Protein AF-0000000072903608 (afdb_homodimer)

pLDDT: mean 95.49, std 6.94, range [65.81, 98.94]

Sequence (290 aa):
MKKILMLHGINHDMFGKRDPVQYGTITLDQINEQLNELANELDVEIECFQTNHEGEMCERIHQAFLENKDAIIINAGAWTHYSYGLRDALAILTAPIIEIHMSNIHAREEFRHHSVFAEIAKGQICGFGVESYLLGLRAAVAAIKMKKILMLHGINHDMFGKRDPVQYGTITLDQINEQLNELANELDVEIECFQTNHEGEMCERIHQAFLENKDAIIINAGAWTHYSYGLRDALAILTAPIIEIHMSNIHAREEFRHHSVFAEIAKGQICGFGVESYLLGLRAAVAAIK

Structure (mmCIF, N/CA/C/O backbone):
data_AF-0000000072903608-model_v1
#
loop_
_entity.id
_entity.type
_entity.pdbx_desc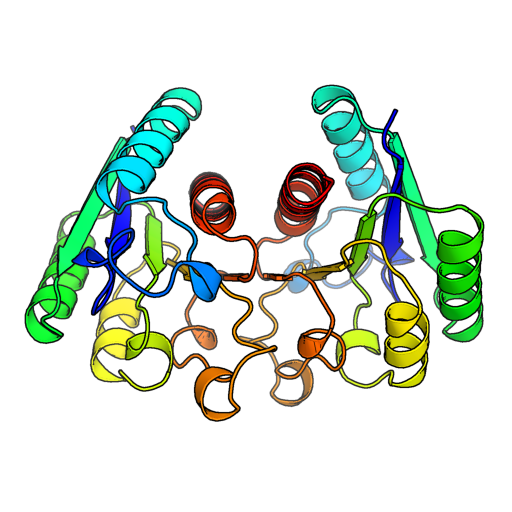ription
1 polymer '3-dehydroquinate dehydratase'
#
loop_
_atom_site.group_PDB
_atom_site.id
_atom_site.type_symbol
_atom_site.label_atom_id
_atom_site.label_alt_id
_atom_site.label_comp_id
_atom_site.label_asym_id
_atom_site.label_entity_id
_atom_site.label_seq_id
_atom_site.pdbx_PDB_ins_code
_atom_site.Cartn_x
_atom_site.Cartn_y
_atom_site.Cartn_z
_atom_site.occupancy
_atom_site.B_iso_or_equiv
_atom_site.auth_seq_id
_atom_site.auth_comp_id
_atom_site.auth_asym_id
_atom_site.auth_atom_id
_atom_site.pdbx_PDB_model_num
ATOM 1 N N . MET A 1 1 ? 15.258 10.359 18.375 1 92.56 1 MET A N 1
ATOM 2 C CA . MET A 1 1 ? 14.203 9.469 17.906 1 92.56 1 MET A CA 1
ATOM 3 C C . MET A 1 1 ? 13.523 10.039 16.672 1 92.56 1 MET A C 1
ATOM 5 O O . MET A 1 1 ? 13.266 11.242 16.594 1 92.56 1 MET A O 1
ATOM 9 N N . LYS A 1 2 ? 13.258 9.258 15.633 1 97.38 2 LYS A N 1
ATOM 10 C CA . LYS A 1 2 ? 12.648 9.742 14.398 1 97.38 2 LYS A CA 1
ATOM 11 C C . LYS A 1 2 ? 11.211 10.203 14.641 1 97.38 2 LYS A C 1
ATOM 13 O O . LYS A 1 2 ? 10.492 9.602 15.438 1 97.38 2 LYS A O 1
ATOM 18 N N . LYS A 1 3 ? 10.891 11.266 14.008 1 98.62 3 LYS A N 1
ATOM 19 C CA . LYS A 1 3 ? 9.586 11.891 14.203 1 98.62 3 LYS A CA 1
ATOM 20 C C . LYS A 1 3 ? 8.734 11.789 12.938 1 98.62 3 LYS A C 1
ATOM 22 O O . LYS A 1 3 ? 9.117 12.305 11.883 1 98.62 3 LYS A O 1
ATOM 27 N N . ILE A 1 4 ? 7.582 11.219 13.078 1 98.81 4 ILE A N 1
ATOM 28 C CA . ILE A 1 4 ? 6.664 11 11.969 1 98.81 4 ILE A CA 1
ATOM 29 C C . ILE A 1 4 ? 5.371 11.773 12.203 1 98.81 4 ILE A C 1
ATOM 31 O O . ILE A 1 4 ? 4.891 11.867 13.336 1 98.81 4 ILE A O 1
ATOM 35 N N . LEU A 1 5 ? 4.836 12.375 11.172 1 98.88 5 LEU A N 1
ATOM 36 C CA . LEU A 1 5 ? 3.576 13.109 11.234 1 98.88 5 LEU A CA 1
ATOM 37 C C . LEU A 1 5 ? 2.482 12.383 10.461 1 98.88 5 LEU A C 1
ATOM 39 O O . LEU A 1 5 ? 2.658 12.062 9.281 1 98.88 5 LEU A O 1
ATOM 43 N N . MET A 1 6 ? 1.461 12.062 11.164 1 98.94 6 MET A N 1
ATOM 44 C CA . MET A 1 6 ? 0.257 11.5 10.562 1 98.94 6 MET A CA 1
ATOM 45 C C . MET A 1 6 ? -0.787 12.586 10.312 1 98.94 6 MET A C 1
ATOM 47 O O . MET A 1 6 ? -1.244 13.242 11.258 1 98.94 6 MET A O 1
ATOM 51 N N . LEU A 1 7 ? -1.181 12.758 9.055 1 98.88 7 LEU A N 1
ATOM 52 C CA . LEU A 1 7 ? -2.166 13.766 8.664 1 98.88 7 LEU A CA 1
ATOM 53 C C . LEU A 1 7 ? -3.482 13.102 8.266 1 98.88 7 LEU A C 1
ATOM 55 O O . LEU A 1 7 ? -3.518 12.281 7.348 1 98.88 7 LEU A O 1
ATOM 59 N N . HIS A 1 8 ? -4.512 13.469 8.984 1 98.62 8 HIS A N 1
ATOM 60 C CA . HIS A 1 8 ? -5.871 13.039 8.688 1 98.62 8 HIS A CA 1
ATOM 61 C C . HIS A 1 8 ? -6.656 14.141 7.98 1 98.62 8 HIS A C 1
ATOM 63 O O . HIS A 1 8 ? -6.738 15.266 8.477 1 98.62 8 HIS A O 1
ATOM 69 N N . GLY A 1 9 ? -7.246 13.758 6.934 1 98 9 GLY A N 1
ATOM 70 C CA . GLY A 1 9 ? -7.891 14.742 6.086 1 98 9 GLY A CA 1
ATOM 71 C C . GLY A 1 9 ? -9.344 14.984 6.445 1 98 9 GLY A C 1
ATOM 72 O O . GLY A 1 9 ? -9.773 14.68 7.562 1 98 9 GLY A O 1
ATOM 73 N N . ILE A 1 10 ? -10.023 15.609 5.461 1 97.19 10 ILE A N 1
ATOM 74 C CA . ILE A 1 10 ? -11.383 16.125 5.605 1 97.19 10 ILE A CA 1
ATOM 75 C C . ILE A 1 10 ? -12.328 14.984 5.945 1 97.19 10 ILE A C 1
ATOM 77 O O . ILE A 1 10 ? -12.203 13.875 5.41 1 97.19 10 ILE A O 1
ATOM 81 N N . ASN A 1 11 ? -13.219 15.211 6.93 1 95 11 ASN A N 1
ATOM 82 C CA . ASN A 1 11 ? -14.312 14.344 7.352 1 95 11 ASN A CA 1
ATOM 83 C C . ASN A 1 11 ? -13.812 13.195 8.227 1 95 11 ASN A C 1
ATOM 85 O O . ASN A 1 11 ? -14.609 12.398 8.719 1 95 11 ASN A O 1
ATOM 89 N N . HIS A 1 12 ? -12.516 13.102 8.531 1 95.56 12 HIS A N 1
ATOM 90 C CA . HIS A 1 12 ? -12.008 11.938 9.258 1 95.56 12 HIS A CA 1
ATOM 91 C C . HIS A 1 12 ? -12.328 12.031 10.742 1 95.56 12 HIS A C 1
ATOM 93 O O . HIS A 1 12 ? -12.273 11.023 11.453 1 95.56 12 HIS A O 1
ATOM 99 N N . ASP A 1 13 ? -12.617 13.164 11.227 1 93.94 13 ASP A N 1
ATOM 100 C CA . ASP A 1 13 ? -13.078 13.297 12.602 1 93.94 13 ASP A CA 1
ATOM 101 C C . ASP A 1 13 ? -14.414 12.586 12.805 1 93.94 13 ASP A C 1
ATOM 103 O O . ASP A 1 13 ? -14.836 12.352 13.938 1 93.94 13 ASP A O 1
ATOM 107 N N . MET A 1 14 ? -14.984 12.227 11.734 1 91.94 14 MET A N 1
ATOM 108 C CA . MET A 1 14 ? -16.312 11.617 11.82 1 91.94 14 MET A CA 1
ATOM 109 C C . MET A 1 14 ? -16.203 10.094 11.719 1 91.94 14 MET A C 1
ATOM 111 O O . MET A 1 14 ? -17.234 9.406 11.688 1 91.94 14 MET A O 1
ATOM 115 N N . PHE A 1 15 ? -15 9.562 11.648 1 90.56 15 PHE A N 1
ATOM 116 C CA . PHE A 1 15 ? -14.859 8.117 11.695 1 90.56 15 PHE A CA 1
ATOM 117 C C . PHE A 1 15 ? -15.609 7.535 12.891 1 90.56 15 PHE A C 1
ATOM 119 O O . PHE A 1 15 ? -15.555 8.086 13.992 1 90.56 15 PHE A O 1
ATOM 126 N N . GLY A 1 16 ? -16.281 6.324 12.703 1 85.56 16 GLY A N 1
ATOM 127 C CA . GLY A 1 16 ? -17.062 5.664 13.734 1 85.56 16 GLY A CA 1
ATOM 128 C C . GLY A 1 16 ? -18.484 6.195 13.852 1 85.56 16 GLY A C 1
ATOM 129 O O . GLY A 1 16 ? -19.312 5.609 14.539 1 85.56 16 GLY A O 1
ATOM 130 N N . LYS A 1 17 ? -18.719 7.262 13.289 1 79.81 17 LYS A N 1
ATOM 131 C CA . LYS A 1 17 ? -20.031 7.871 13.359 1 79.81 17 LYS A CA 1
ATOM 132 C C . LYS A 1 17 ? -20.734 7.82 12.008 1 79.81 17 LYS A C 1
ATOM 134 O O . LYS A 1 17 ? -21.953 8.047 11.922 1 79.81 17 LYS A O 1
ATOM 139 N N . ARG A 1 18 ? -19.844 7.492 11.055 1 66.56 18 ARG A N 1
ATOM 140 C CA . ARG A 1 18 ? -20.422 7.492 9.711 1 66.56 18 ARG A CA 1
ATOM 141 C C . ARG A 1 18 ? -20.344 6.102 9.086 1 66.56 18 ARG A C 1
ATOM 143 O O . ARG A 1 18 ? -19.453 5.312 9.422 1 66.56 18 ARG A O 1
ATOM 150 N N . ASP A 1 19 ? -21 5.867 7.988 1 67.12 19 ASP A N 1
ATOM 151 C CA . ASP A 1 19 ? -21.188 4.691 7.145 1 67.12 19 ASP A CA 1
ATOM 152 C C . ASP A 1 19 ? -20.281 3.547 7.582 1 67.12 19 ASP A C 1
ATOM 154 O O . ASP A 1 19 ? -19.141 3.453 7.137 1 67.12 19 ASP A O 1
ATOM 158 N N . PRO A 1 20 ? -20.688 2.738 8.414 1 68.81 20 PRO A N 1
ATOM 159 C CA . PRO A 1 20 ? -19.891 1.618 8.914 1 68.81 20 PRO A CA 1
ATOM 160 C C . PRO A 1 20 ? -19.484 0.644 7.809 1 68.81 20 PRO A C 1
ATOM 162 O O . PRO A 1 20 ? -18.5 -0.087 7.953 1 68.81 20 PRO A O 1
ATOM 165 N N . VAL A 1 21 ? -20.156 0.661 6.75 1 65.88 21 VAL A N 1
ATOM 166 C CA . VAL A 1 21 ? -19.891 -0.297 5.684 1 65.88 21 VAL A CA 1
ATOM 167 C C . VAL A 1 21 ? -18.531 0.01 5.043 1 65.88 21 VAL A C 1
ATOM 169 O O . VAL A 1 21 ? -17.75 -0.901 4.766 1 65.88 21 VAL A O 1
ATOM 172 N N . GLN A 1 22 ? -18.281 1.232 4.918 1 68.75 22 GLN A N 1
ATOM 173 C CA . GLN A 1 22 ? -17.078 1.635 4.199 1 68.75 22 GLN A CA 1
ATOM 174 C C . GLN A 1 22 ? -15.883 1.726 5.137 1 68.75 22 GLN A C 1
ATOM 176 O O . GLN A 1 22 ? -14.766 1.386 4.754 1 68.75 22 GLN A O 1
ATOM 181 N N . TYR A 1 23 ? -16.109 2.227 6.281 1 71.38 23 TYR A N 1
ATOM 182 C CA . TYR A 1 23 ? -14.984 2.588 7.125 1 71.38 23 TYR A CA 1
ATOM 183 C C . TYR A 1 23 ? -14.961 1.746 8.391 1 71.38 23 TYR A C 1
ATOM 185 O O . TYR A 1 23 ? -13.984 1.774 9.148 1 71.38 23 TYR A O 1
ATOM 193 N N . GLY A 1 24 ? -15.875 1.008 8.547 1 72.69 24 GLY A N 1
ATOM 194 C CA . GLY A 1 24 ? -15.977 0.279 9.797 1 72.69 24 GLY A CA 1
ATOM 195 C C . GLY A 1 24 ? -16.484 1.134 10.945 1 72.69 24 GLY A C 1
ATOM 196 O O . GLY A 1 24 ? -17.125 2.162 10.727 1 72.69 24 GLY A O 1
ATOM 197 N N . THR A 1 25 ? -16.25 0.646 12.188 1 84.88 25 THR A N 1
ATOM 198 C CA . THR A 1 25 ? -16.766 1.336 13.367 1 84.88 25 THR A CA 1
ATOM 199 C C . THR A 1 25 ? -15.633 1.938 14.188 1 84.88 25 THR A C 1
ATOM 201 O O . THR A 1 25 ? -15.859 2.512 15.25 1 84.88 25 THR A O 1
ATOM 204 N N . ILE A 1 26 ? -14.531 1.849 13.586 1 91.12 26 ILE A N 1
ATOM 205 C CA . ILE A 1 26 ? -13.383 2.336 14.336 1 91.12 26 ILE A CA 1
ATOM 206 C C . ILE A 1 26 ? -13.375 3.863 14.336 1 91.12 26 ILE A C 1
ATOM 208 O O . ILE A 1 26 ? -13.711 4.488 13.328 1 91.12 26 ILE A O 1
ATOM 212 N N . THR A 1 27 ? -12.961 4.465 15.477 1 94.12 27 THR A N 1
ATOM 213 C CA . THR A 1 27 ? -12.906 5.918 15.594 1 94.12 27 THR A CA 1
ATOM 214 C C . THR A 1 27 ? -11.5 6.434 15.305 1 94.12 27 THR A C 1
ATOM 216 O O . THR A 1 27 ? -10.531 5.66 15.312 1 94.12 27 THR A O 1
ATOM 219 N N . LEU A 1 28 ? -11.492 7.742 15.047 1 96 28 LEU A N 1
ATOM 220 C CA . LEU A 1 28 ? -10.195 8.367 14.812 1 96 28 LEU A CA 1
ATOM 221 C C . LEU A 1 28 ? -9.289 8.219 16.031 1 96 28 LEU A C 1
ATOM 223 O O . LEU A 1 28 ? -8.094 7.961 15.883 1 96 28 LEU A O 1
ATOM 227 N N . ASP A 1 29 ? -9.852 8.367 17.219 1 95.94 29 ASP A N 1
ATOM 228 C CA . ASP A 1 29 ? -9.086 8.211 18.438 1 95.94 29 ASP A CA 1
ATOM 229 C C . ASP A 1 29 ? -8.508 6.809 18.562 1 95.94 29 ASP A C 1
ATOM 231 O O . ASP A 1 29 ? -7.359 6.637 18.984 1 95.94 29 ASP A O 1
ATOM 235 N N . GLN A 1 30 ? -9.273 5.867 18.203 1 96.81 30 GLN A N 1
ATOM 236 C CA . GLN A 1 30 ? -8.812 4.484 18.25 1 96.81 30 GLN A CA 1
ATOM 237 C C . GLN A 1 30 ? -7.684 4.254 17.25 1 96.81 30 GLN A C 1
ATOM 239 O O . GLN A 1 30 ? -6.727 3.535 17.531 1 96.81 30 GLN A O 1
ATOM 244 N N . ILE A 1 31 ? -7.801 4.812 16.062 1 97.69 31 ILE A N 1
ATOM 245 C CA . ILE A 1 31 ? -6.75 4.727 15.055 1 97.69 31 ILE A CA 1
ATOM 246 C C . ILE A 1 31 ? -5.465 5.352 15.594 1 97.69 31 ILE A C 1
ATOM 248 O O . ILE A 1 31 ? -4.395 4.742 15.516 1 97.69 31 ILE A O 1
ATOM 252 N N . ASN A 1 32 ? -5.586 6.527 16.188 1 98.56 32 ASN A N 1
ATOM 253 C CA . ASN A 1 32 ? -4.422 7.215 16.75 1 98.56 32 ASN A CA 1
ATOM 254 C C . ASN A 1 32 ? -3.76 6.395 17.844 1 98.56 32 ASN A C 1
ATOM 256 O O . ASN A 1 32 ? -2.531 6.352 17.938 1 98.56 32 ASN A O 1
ATOM 260 N N . GLU A 1 33 ? -4.543 5.805 18.641 1 98.25 33 GLU A N 1
ATOM 261 C CA . GLU A 1 33 ? -4.012 4.965 19.703 1 98.25 33 GLU A CA 1
ATOM 262 C C . GLU A 1 33 ? -3.211 3.795 19.141 1 98.25 33 GLU A C 1
ATOM 264 O O . GLU A 1 33 ? -2.113 3.502 19.625 1 98.25 33 GLU A O 1
ATOM 269 N N . GLN A 1 34 ? -3.734 3.15 18.172 1 98.31 34 GLN A N 1
ATOM 270 C CA . GLN A 1 34 ? -3.039 2.029 17.547 1 98.31 34 GLN A CA 1
ATOM 271 C C . GLN A 1 34 ? -1.735 2.48 16.891 1 98.31 34 GLN A C 1
ATOM 273 O O . GLN A 1 34 ? -0.724 1.779 16.969 1 98.31 34 GLN A O 1
ATOM 278 N N . LEU A 1 35 ? -1.804 3.592 16.266 1 98.75 35 LEU A N 1
ATOM 279 C CA . LEU A 1 35 ? -0.601 4.152 15.664 1 98.75 35 LEU A CA 1
ATOM 280 C C . LEU A 1 35 ? 0.459 4.438 16.719 1 98.75 35 LEU A C 1
ATOM 282 O O . LEU A 1 35 ? 1.637 4.125 16.531 1 98.75 35 LEU A O 1
ATOM 286 N N . ASN A 1 36 ? 0.005 5.023 17.812 1 98.69 36 ASN A N 1
ATOM 287 C CA . ASN A 1 36 ? 0.937 5.328 18.891 1 98.69 36 ASN A CA 1
ATOM 288 C C . ASN A 1 36 ? 1.556 4.055 19.469 1 98.69 36 ASN A C 1
ATOM 290 O O . ASN A 1 36 ? 2.752 4.02 19.766 1 98.69 36 ASN A O 1
ATOM 294 N N . GLU A 1 37 ? 0.752 3.07 19.672 1 98.69 37 GLU A N 1
ATOM 295 C CA . GLU A 1 37 ? 1.247 1.794 20.172 1 98.69 37 GLU A CA 1
ATOM 296 C C . GLU A 1 37 ? 2.295 1.2 19.234 1 98.69 37 GLU A C 1
ATOM 298 O O . GLU A 1 37 ? 3.365 0.777 19.672 1 98.69 37 GLU A O 1
ATOM 303 N N . LEU A 1 38 ? 1.978 1.174 17.984 1 98.62 38 LEU A N 1
ATOM 304 C CA . LEU A 1 38 ? 2.92 0.629 17 1 98.62 38 LEU A CA 1
ATOM 305 C C . LEU A 1 38 ? 4.188 1.475 16.938 1 98.62 38 LEU A C 1
ATOM 307 O O . LEU A 1 38 ? 5.289 0.938 16.812 1 98.62 38 LEU A O 1
ATOM 311 N N . ALA A 1 39 ? 3.998 2.783 17 1 98.69 39 ALA A N 1
ATOM 312 C CA . ALA A 1 39 ? 5.152 3.676 16.984 1 98.69 39 ALA A CA 1
ATOM 313 C C . ALA A 1 39 ? 6.109 3.361 18.125 1 98.69 39 ALA A C 1
ATOM 315 O O . ALA A 1 39 ? 7.328 3.332 17.938 1 98.69 39 ALA A O 1
ATOM 316 N N . ASN A 1 40 ? 5.551 3.15 19.25 1 98.44 40 ASN A N 1
ATOM 317 C CA . ASN A 1 40 ? 6.363 2.768 20.406 1 98.44 40 ASN A CA 1
ATOM 318 C C . ASN A 1 40 ? 7.117 1.466 2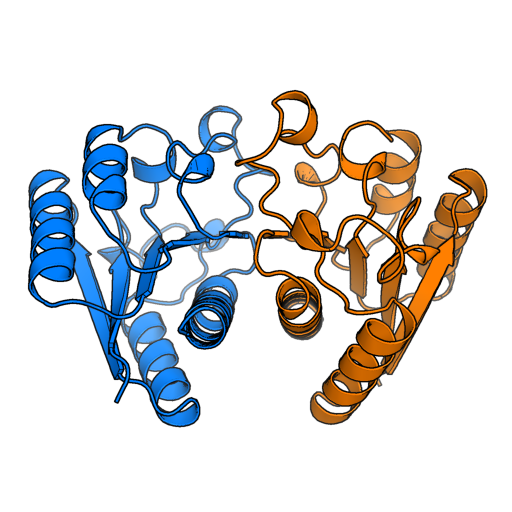0.141 1 98.44 40 ASN A C 1
ATOM 320 O O . ASN A 1 40 ? 8.305 1.358 20.469 1 98.44 40 ASN A O 1
ATOM 324 N N . GLU A 1 41 ? 6.414 0.525 19.578 1 98 41 GLU A N 1
ATOM 325 C CA . GLU A 1 41 ? 7.031 -0.756 19.25 1 98 41 GLU A CA 1
ATOM 326 C C . GLU A 1 41 ? 8.18 -0.578 18.266 1 98 41 GLU A C 1
ATOM 328 O O . GLU A 1 41 ? 9.188 -1.291 18.328 1 98 41 GLU A O 1
ATOM 333 N N . LEU A 1 42 ? 8.055 0.365 17.344 1 98.12 42 LEU A N 1
ATOM 334 C CA . LEU A 1 42 ? 9.031 0.578 16.281 1 98.12 42 LEU A CA 1
ATOM 335 C C . LEU A 1 42 ? 10.07 1.613 16.688 1 98.12 42 LEU A C 1
ATOM 337 O O . LEU A 1 42 ? 10.953 1.967 15.906 1 98.12 42 LEU A O 1
ATOM 341 N N . ASP A 1 43 ? 9.953 2.15 17.859 1 98.06 43 ASP A N 1
ATOM 342 C CA . ASP A 1 43 ? 10.883 3.102 18.453 1 98.06 43 ASP A CA 1
ATOM 343 C C . ASP A 1 43 ? 10.938 4.395 17.641 1 98.06 43 ASP A C 1
ATOM 345 O O . ASP A 1 43 ? 12.016 4.867 17.281 1 98.06 43 ASP A O 1
ATOM 349 N N . VAL A 1 44 ? 9.773 4.906 17.312 1 98.62 44 VAL A N 1
ATOM 350 C CA . VAL A 1 44 ? 9.617 6.219 16.688 1 98.62 44 VAL A CA 1
ATOM 351 C C . VAL A 1 44 ? 8.523 7.004 17.422 1 98.62 44 VAL A C 1
ATOM 353 O O . VAL A 1 44 ? 7.785 6.445 18.234 1 98.62 44 VAL A O 1
ATOM 356 N N . GLU A 1 45 ? 8.555 8.305 17.172 1 98.56 45 GLU A N 1
ATOM 357 C CA . GLU A 1 45 ? 7.473 9.164 17.641 1 98.56 45 GLU A CA 1
ATOM 358 C C . GLU A 1 45 ? 6.504 9.5 16.516 1 98.56 45 GLU A C 1
ATOM 360 O O . GLU A 1 45 ? 6.926 9.766 15.391 1 98.56 45 GLU A O 1
ATOM 365 N N . ILE A 1 46 ? 5.246 9.5 16.859 1 98.75 46 ILE A N 1
ATOM 366 C CA . ILE A 1 46 ? 4.258 9.875 15.859 1 98.75 46 ILE A CA 1
ATOM 367 C C . ILE A 1 46 ? 3.326 10.945 16.422 1 98.75 46 ILE A C 1
ATOM 369 O O . ILE A 1 46 ? 2.928 10.875 17.594 1 98.75 46 ILE A O 1
ATOM 373 N N . GLU A 1 47 ? 3.131 11.945 15.695 1 98.81 47 GLU A N 1
ATOM 374 C CA . GLU A 1 47 ? 2.148 12.984 15.969 1 98.81 47 GLU A CA 1
ATOM 375 C C . GLU A 1 47 ? 0.986 12.922 14.977 1 98.81 47 GLU A C 1
ATOM 377 O O . GLU A 1 47 ? 1.196 12.82 13.773 1 98.81 47 GLU A O 1
ATOM 382 N N . CYS A 1 48 ? -0.21 12.945 15.531 1 98.81 48 CYS A N 1
ATOM 383 C CA . CYS A 1 48 ? -1.393 12.883 14.68 1 98.81 48 CYS A CA 1
ATOM 384 C C . CYS A 1 48 ? -2.105 14.227 14.633 1 98.81 48 CYS A C 1
ATOM 386 O O . CYS A 1 48 ? -2.236 14.906 15.656 1 98.81 48 CYS A O 1
ATOM 388 N N . PHE A 1 49 ? -2.492 14.602 13.43 1 98.81 49 PHE A N 1
ATOM 389 C CA . PHE A 1 49 ? -3.18 15.875 13.219 1 98.81 49 PHE A CA 1
ATOM 390 C C . PHE A 1 49 ? -4.363 15.695 12.273 1 98.81 49 PHE A C 1
ATOM 392 O O . PHE A 1 49 ? -4.246 15.031 11.242 1 98.81 49 PHE A O 1
ATOM 399 N N .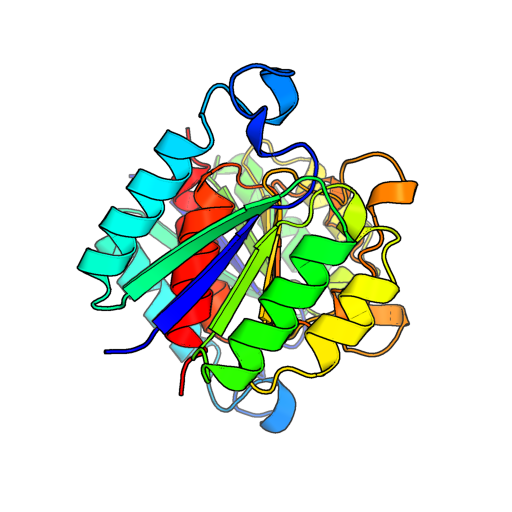 GLN A 1 50 ? -5.516 16.25 12.641 1 98.69 50 GLN A N 1
ATOM 400 C CA . GLN A 1 50 ? -6.711 16.219 11.805 1 98.69 50 GLN A CA 1
ATOM 401 C C . GLN A 1 50 ? -7.328 17.609 11.672 1 98.69 50 GLN A C 1
ATOM 403 O O . GLN A 1 50 ? -7.398 18.359 12.648 1 98.69 50 GLN A O 1
ATOM 408 N N . THR A 1 51 ? -7.777 17.953 10.523 1 98.56 51 THR A N 1
ATOM 409 C CA . THR A 1 51 ? -8.555 19.156 10.305 1 98.56 51 THR A CA 1
ATOM 410 C C . THR A 1 51 ? -9.5 19 9.117 1 98.56 51 THR A C 1
ATOM 412 O O . THR A 1 51 ? -9.25 18.172 8.227 1 98.56 51 THR A O 1
ATOM 415 N N . ASN A 1 52 ? -10.586 19.734 9.141 1 98.25 52 ASN A N 1
ATOM 416 C CA . ASN A 1 52 ? -11.508 19.766 8 1 98.25 52 ASN A CA 1
ATOM 417 C C . ASN A 1 52 ? -11.242 20.984 7.109 1 98.25 52 ASN A C 1
ATOM 419 O O . ASN A 1 52 ? -11.953 21.203 6.129 1 98.25 52 ASN A O 1
ATOM 423 N N . HIS A 1 53 ? -10.266 21.75 7.426 1 98.44 53 HIS A N 1
ATOM 424 C CA . HIS A 1 53 ? -9.945 22.984 6.711 1 98.44 53 HIS A CA 1
ATOM 425 C C . HIS A 1 53 ? -8.672 22.828 5.887 1 98.44 53 HIS A C 1
ATOM 427 O O . HIS A 1 53 ? -7.59 22.625 6.441 1 98.44 53 HIS A O 1
ATOM 433 N N . GLU A 1 54 ? -8.844 22.984 4.617 1 98.5 54 GLU A N 1
ATOM 434 C CA . GLU A 1 54 ? -7.727 22.812 3.695 1 98.5 54 GLU A CA 1
ATOM 435 C C . GLU A 1 54 ? -6.566 23.734 4.043 1 98.5 54 GLU A C 1
ATOM 437 O O . GLU A 1 54 ? -5.402 23.328 4 1 98.5 54 GLU A O 1
ATOM 442 N N . GLY A 1 55 ? -6.906 25.016 4.383 1 98.38 55 GLY A N 1
ATOM 443 C CA . GLY A 1 55 ? -5.883 25.984 4.762 1 98.38 55 GLY A CA 1
ATOM 444 C C . GLY A 1 55 ? -5.082 25.547 5.977 1 98.38 55 GLY A C 1
ATOM 445 O O . GLY A 1 55 ? -3.854 25.672 5.992 1 98.38 55 GLY A O 1
ATOM 446 N N . GLU A 1 56 ? -5.738 25.031 6.961 1 98.69 56 GLU A N 1
ATOM 447 C CA . GLU A 1 56 ? -5.07 24.547 8.164 1 98.69 56 GLU A CA 1
ATOM 448 C C . GLU A 1 56 ? -4.168 23.359 7.852 1 98.69 56 GLU A C 1
ATOM 450 O O . GLU A 1 56 ? -3.07 23.234 8.406 1 98.69 56 GLU A O 1
ATOM 455 N N . MET A 1 57 ? -4.641 22.469 7.039 1 98.75 57 MET A N 1
ATOM 456 C CA . MET A 1 57 ? -3.822 21.328 6.609 1 98.75 57 MET A CA 1
ATOM 457 C C . MET A 1 57 ? -2.559 21.812 5.902 1 98.75 57 MET A C 1
ATOM 459 O O . MET A 1 57 ? -1.462 21.328 6.188 1 98.75 57 MET A O 1
ATOM 463 N N . CYS A 1 58 ? -2.764 22.781 5.027 1 98.69 58 CYS A N 1
ATOM 464 C CA . CYS A 1 58 ? -1.635 23.359 4.32 1 98.69 58 CYS A CA 1
ATOM 465 C C . CYS A 1 58 ? -0.615 23.938 5.297 1 98.69 58 CYS A C 1
ATOM 467 O O . CYS A 1 58 ? 0.579 23.656 5.195 1 98.69 58 CYS A O 1
ATOM 469 N N . GLU A 1 59 ? -1.089 24.688 6.18 1 98.69 59 GLU A N 1
ATOM 470 C CA . GLU A 1 59 ? -0.212 25.297 7.168 1 98.69 59 GLU A CA 1
ATOM 471 C C . GLU A 1 59 ? 0.51 24.25 8 1 98.69 59 GLU A C 1
ATOM 473 O O . GLU A 1 59 ? 1.681 24.422 8.352 1 98.69 59 GLU A O 1
ATOM 478 N N . ARG A 1 60 ? -0.133 23.141 8.352 1 98.81 60 ARG A N 1
ATOM 479 C CA . ARG A 1 60 ? 0.491 22.062 9.125 1 98.81 60 ARG A CA 1
ATOM 480 C C . ARG A 1 60 ? 1.598 21.391 8.328 1 98.81 60 ARG A C 1
ATOM 482 O O . ARG A 1 60 ? 2.627 21 8.891 1 98.81 60 ARG A O 1
ATOM 489 N N . ILE A 1 61 ? 1.363 21.234 7.074 1 98.75 61 ILE A N 1
ATOM 490 C CA . ILE A 1 61 ? 2.377 20.656 6.199 1 98.75 61 ILE A CA 1
ATOM 491 C C . ILE A 1 61 ? 3.6 21.562 6.152 1 98.75 61 ILE A C 1
ATOM 493 O O . ILE A 1 61 ? 4.734 21.094 6.258 1 98.75 61 ILE A O 1
ATOM 497 N N . HIS A 1 62 ? 3.35 22.875 6.043 1 98.62 62 HIS A N 1
ATOM 498 C CA . HIS A 1 62 ? 4.449 23.828 6.086 1 98.62 62 HIS A CA 1
ATOM 499 C C . HIS A 1 62 ? 5.227 23.734 7.395 1 98.62 62 HIS A C 1
ATOM 501 O O . HIS A 1 62 ? 6.461 23.75 7.395 1 98.62 62 HIS A O 1
ATOM 507 N N . GLN A 1 63 ? 4.539 23.656 8.422 1 98.62 63 GLN A N 1
ATOM 508 C CA . GLN A 1 63 ? 5.172 23.531 9.727 1 98.62 63 GLN A CA 1
ATOM 509 C C . GLN A 1 63 ? 6.012 22.266 9.82 1 98.62 63 GLN A C 1
ATOM 511 O O . GLN A 1 63 ? 7.07 22.266 10.453 1 98.62 63 GLN A O 1
ATOM 516 N N . ALA A 1 64 ? 5.496 21.172 9.258 1 98.5 64 ALA A N 1
ATOM 517 C CA . ALA A 1 64 ? 6.25 19.922 9.242 1 98.5 64 ALA A CA 1
ATOM 518 C C . ALA A 1 64 ? 7.609 20.109 8.57 1 98.5 64 ALA A C 1
ATOM 520 O O . ALA A 1 64 ? 8.609 19.547 9.008 1 98.5 64 ALA A O 1
ATOM 521 N N . PHE A 1 65 ? 7.625 20.891 7.469 1 97.75 65 PHE A N 1
ATOM 522 C CA . PHE A 1 65 ? 8.867 21.219 6.781 1 97.75 65 PHE A CA 1
ATOM 523 C C . PHE A 1 65 ? 9.828 21.953 7.711 1 97.75 65 PHE A C 1
ATOM 525 O O . PHE A 1 65 ? 10.992 21.594 7.832 1 97.75 65 PHE A O 1
ATOM 532 N N . LEU A 1 66 ? 9.289 22.938 8.391 1 97.81 66 LEU A N 1
ATOM 533 C CA . LEU A 1 66 ? 10.102 23.75 9.281 1 97.81 66 LEU A CA 1
ATOM 534 C C . LEU A 1 66 ? 10.602 22.938 10.477 1 97.81 66 LEU A C 1
ATOM 536 O O . LEU A 1 66 ? 11.688 23.188 10.992 1 97.81 66 LEU A O 1
ATOM 540 N N . GLU A 1 67 ? 9.852 21.891 10.883 1 97.94 67 GLU A N 1
ATOM 541 C CA . GLU A 1 67 ? 10.18 21.047 12.031 1 97.94 67 GLU A CA 1
ATOM 542 C C . GLU A 1 67 ? 11.109 19.906 11.633 1 97.94 67 GLU A C 1
ATOM 544 O O . GLU A 1 67 ? 11.57 19.156 12.484 1 97.94 67 GLU A O 1
ATOM 549 N N . ASN A 1 68 ? 11.328 19.781 10.336 1 97.19 68 ASN A N 1
ATOM 550 C CA . ASN A 1 68 ? 12.156 18.719 9.797 1 97.19 68 ASN A CA 1
ATOM 551 C C . ASN A 1 68 ? 11.641 17.344 10.211 1 97.19 68 ASN A C 1
ATOM 553 O O . ASN A 1 68 ? 12.406 16.5 10.711 1 97.19 68 ASN A O 1
ATOM 557 N N . LYS A 1 69 ? 10.352 17.141 10.047 1 98.44 69 LYS A N 1
ATOM 558 C CA . LYS A 1 69 ? 9.805 15.797 10.258 1 98.44 69 LYS A CA 1
ATOM 559 C C . LYS A 1 69 ? 10.508 14.773 9.367 1 98.44 69 LYS A C 1
ATOM 561 O O . LYS A 1 69 ? 10.867 15.078 8.227 1 98.44 69 LYS A O 1
ATOM 566 N N . ASP A 1 70 ? 10.633 13.578 9.938 1 98.62 70 ASP A N 1
ATOM 567 C CA . ASP A 1 70 ? 11.414 12.57 9.234 1 98.62 70 ASP A CA 1
ATOM 568 C C . ASP A 1 70 ? 10.578 11.859 8.172 1 98.62 70 ASP A C 1
ATOM 570 O O . ASP A 1 70 ? 11.125 11.297 7.219 1 98.62 70 ASP A O 1
ATOM 574 N N . ALA A 1 71 ? 9.289 11.812 8.305 1 98.81 71 ALA A N 1
ATOM 575 C CA . ALA A 1 71 ? 8.352 11.242 7.344 1 98.81 71 ALA A CA 1
ATOM 576 C C . ALA A 1 71 ? 6.934 11.766 7.578 1 98.81 71 ALA A C 1
ATOM 578 O O . ALA A 1 71 ? 6.594 12.18 8.688 1 98.81 71 ALA A O 1
ATOM 579 N N . ILE A 1 72 ? 6.16 11.75 6.531 1 98.88 72 ILE A N 1
ATOM 580 C CA . ILE A 1 72 ? 4.762 12.148 6.574 1 98.88 72 ILE A CA 1
ATOM 581 C C . ILE A 1 72 ? 3.877 11.008 6.082 1 98.88 72 ILE A C 1
ATOM 583 O O . ILE A 1 72 ? 4.145 10.414 5.035 1 98.88 72 ILE A O 1
ATOM 587 N N . ILE A 1 73 ? 2.951 10.633 6.84 1 98.94 73 ILE A N 1
ATOM 588 C CA . ILE A 1 73 ? 1.858 9.773 6.395 1 98.94 73 ILE A CA 1
ATOM 589 C C . ILE A 1 73 ? 0.59 10.602 6.215 1 98.94 73 ILE A C 1
ATOM 591 O O . ILE A 1 73 ? 0.248 11.422 7.07 1 98.94 73 ILE A O 1
ATOM 595 N N . ILE A 1 74 ? -0.093 10.391 5.078 1 98.88 74 ILE A N 1
ATOM 596 C CA . ILE A 1 74 ? -1.277 11.219 4.883 1 98.88 74 ILE A CA 1
ATOM 597 C C . ILE A 1 74 ? -2.422 10.367 4.34 1 98.88 74 ILE A C 1
ATOM 599 O O . ILE A 1 74 ? -2.23 9.586 3.404 1 98.88 74 ILE A O 1
ATOM 603 N N . ASN A 1 75 ? -3.51 10.383 4.965 1 98.69 75 ASN A N 1
ATOM 604 C CA . ASN A 1 75 ? -4.84 10.086 4.445 1 98.69 75 ASN A CA 1
ATOM 605 C C . ASN A 1 75 ? -5.676 11.352 4.289 1 98.69 75 ASN A C 1
ATOM 607 O O . ASN A 1 75 ? -6.262 11.836 5.258 1 98.69 75 ASN A O 1
ATOM 611 N N . ALA A 1 76 ? -5.785 11.844 3.111 1 98.31 76 ALA A N 1
ATOM 612 C CA . ALA A 1 76 ? -6.332 13.18 2.896 1 98.31 76 ALA A CA 1
ATOM 613 C C . ALA A 1 76 ? -7.844 13.125 2.682 1 98.31 76 ALA A C 1
ATOM 615 O O . ALA A 1 76 ? -8.5 14.164 2.582 1 98.31 76 ALA A O 1
ATOM 616 N N . GLY A 1 77 ? -8.414 11.875 2.609 1 96.19 77 GLY A N 1
ATOM 617 C CA . GLY A 1 77 ? -9.812 11.766 2.25 1 96.19 77 GLY A CA 1
ATOM 618 C C . GLY A 1 77 ? -10.117 12.273 0.854 1 96.19 77 GLY A C 1
ATOM 619 O O . GLY A 1 77 ? -9.406 11.945 -0.1 1 96.19 77 GLY A O 1
ATOM 620 N N . ALA A 1 78 ? -11.164 13.062 0.741 1 95.69 78 ALA A N 1
ATOM 621 C CA . ALA A 1 78 ? -11.594 13.523 -0.574 1 95.69 78 ALA A CA 1
ATOM 622 C C . ALA A 1 78 ? -10.555 14.438 -1.206 1 95.69 78 ALA A C 1
ATOM 624 O O . ALA A 1 78 ? -10.445 14.523 -2.432 1 95.69 78 ALA A O 1
ATOM 625 N N . TRP A 1 79 ? -9.742 15.117 -0.387 1 98.25 79 TRP A N 1
ATOM 626 C CA . TRP A 1 79 ? -8.727 16.031 -0.9 1 98.25 79 TRP A CA 1
ATOM 627 C C . TRP A 1 79 ? -7.738 15.297 -1.801 1 98.25 79 TRP A C 1
ATOM 629 O O . TRP A 1 79 ? -7.113 15.898 -2.676 1 98.25 79 TRP A O 1
ATOM 639 N N . THR A 1 80 ? -7.648 13.945 -1.634 1 98.25 80 THR A N 1
ATOM 640 C CA . THR A 1 80 ? -6.777 13.102 -2.445 1 98.25 80 THR A CA 1
ATOM 641 C C . THR A 1 80 ? -7.062 13.305 -3.932 1 98.25 80 THR A C 1
ATOM 643 O O . THR A 1 80 ? -6.145 13.305 -4.75 1 98.25 80 THR A O 1
ATOM 646 N N . HIS A 1 81 ? -8.234 13.617 -4.238 1 97.75 81 HIS A N 1
ATOM 647 C CA . HIS A 1 81 ? -8.664 13.438 -5.621 1 97.75 81 HIS A CA 1
ATOM 648 C C . HIS A 1 81 ? -8.688 14.773 -6.363 1 97.75 81 HIS A C 1
ATOM 650 O O . HIS A 1 81 ? -8.844 14.805 -7.586 1 97.75 81 HIS A O 1
ATOM 656 N N . TYR A 1 82 ? -8.508 15.93 -5.535 1 97.56 82 TYR A N 1
ATOM 657 C CA . TYR A 1 82 ? -8.68 17.156 -6.301 1 97.56 82 TYR A CA 1
ATOM 658 C C . TYR A 1 82 ? -7.832 18.281 -5.719 1 97.56 82 TYR A C 1
ATOM 660 O O . TYR A 1 82 ? -7.715 19.359 -6.316 1 97.56 82 TYR A O 1
ATOM 668 N N . SER A 1 83 ? -7.262 18.219 -4.531 1 98.06 83 SER A N 1
ATOM 669 C CA . SER A 1 83 ? -6.652 19.375 -3.879 1 98.06 83 SER A CA 1
ATOM 670 C C . SER A 1 83 ? -5.223 19.578 -4.359 1 98.06 83 SER A C 1
ATOM 672 O O . SER A 1 83 ? -4.27 19.141 -3.713 1 98.06 83 SER A O 1
ATOM 674 N N . TYR A 1 84 ? -5.086 20.328 -5.379 1 98 84 TYR A N 1
ATOM 675 C CA . TYR A 1 84 ? -3.77 20.688 -5.891 1 98 84 TYR A CA 1
ATOM 676 C C . TYR A 1 84 ? -3.043 21.609 -4.93 1 98 84 TYR A C 1
ATOM 678 O O . TYR A 1 84 ? -1.811 21.656 -4.914 1 98 84 TYR A O 1
ATOM 686 N N . GLY A 1 85 ? -3.818 22.359 -4.203 1 98 85 GLY A N 1
ATOM 687 C CA . GLY A 1 85 ? -3.207 23.172 -3.17 1 98 85 GLY A CA 1
ATOM 688 C C . GLY A 1 85 ? -2.414 22.375 -2.158 1 98 85 GLY A C 1
ATOM 689 O O . GLY A 1 85 ? -1.263 22.688 -1.863 1 98 85 GLY A O 1
ATOM 690 N N . LEU A 1 86 ? -2.973 21.297 -1.708 1 98.62 86 LEU A N 1
ATOM 691 C CA . LEU A 1 86 ? -2.281 20.438 -0.762 1 98.62 86 LEU A CA 1
ATOM 692 C C . LEU A 1 86 ? -1.146 19.672 -1.444 1 98.62 86 LEU A C 1
ATOM 694 O O . LEU A 1 86 ? -0.104 19.422 -0.832 1 98.62 86 LEU A O 1
ATOM 698 N N . ARG A 1 87 ? -1.395 19.281 -2.631 1 98.38 87 ARG A N 1
ATOM 699 C CA . ARG A 1 87 ? -0.316 18.656 -3.389 1 98.38 87 ARG A CA 1
ATOM 700 C C . ARG A 1 87 ? 0.928 19.531 -3.402 1 98.38 87 ARG A C 1
ATOM 702 O O . ARG A 1 87 ? 2.035 19.062 -3.141 1 98.38 87 ARG A O 1
ATOM 709 N N . ASP A 1 88 ? 0.779 20.797 -3.732 1 98.31 88 ASP A N 1
ATOM 710 C CA . ASP A 1 88 ? 1.895 21.734 -3.809 1 98.31 88 ASP A CA 1
ATOM 711 C C . ASP A 1 88 ? 2.562 21.906 -2.445 1 98.31 88 ASP A C 1
ATOM 713 O O . ASP A 1 88 ? 3.785 22.031 -2.357 1 98.31 88 ASP A O 1
ATOM 717 N N . ALA A 1 89 ? 1.783 21.953 -1.417 1 98.5 89 ALA A N 1
ATOM 718 C CA . ALA A 1 89 ? 2.338 22.031 -0.068 1 98.5 89 ALA A CA 1
ATOM 719 C C . ALA A 1 89 ? 3.191 20.812 0.246 1 98.5 89 ALA A C 1
ATOM 721 O O . ALA A 1 89 ? 4.297 20.938 0.774 1 98.5 89 ALA A O 1
ATOM 722 N N . LEU A 1 90 ? 2.676 19.625 -0.068 1 98.62 90 LEU A N 1
ATOM 723 C CA . LEU A 1 90 ? 3.393 18.391 0.171 1 98.62 90 LEU A CA 1
ATOM 724 C C . LEU A 1 90 ? 4.699 18.344 -0.613 1 98.62 90 LEU A C 1
ATOM 726 O O . LEU A 1 90 ? 5.707 17.828 -0.129 1 98.62 90 LEU A O 1
ATOM 730 N N . ALA A 1 91 ? 4.703 18.984 -1.746 1 97.81 91 ALA A N 1
ATOM 731 C CA . ALA A 1 91 ? 5.855 18.938 -2.645 1 97.81 91 ALA A CA 1
ATOM 732 C C . ALA A 1 91 ? 7.016 19.766 -2.086 1 97.81 91 ALA A C 1
ATOM 734 O O . ALA A 1 91 ? 8.148 19.641 -2.547 1 97.81 91 ALA A O 1
ATOM 735 N N . ILE A 1 92 ? 6.711 20.562 -1.111 1 96.94 92 ILE A N 1
ATOM 736 C CA . ILE A 1 92 ? 7.746 21.359 -0.463 1 96.94 92 ILE A CA 1
ATOM 737 C C . ILE A 1 92 ? 8.602 20.469 0.439 1 96.94 92 ILE A C 1
ATOM 739 O O . ILE A 1 92 ? 9.766 20.766 0.695 1 96.94 92 ILE A O 1
ATOM 743 N N . LEU A 1 93 ? 8.07 19.391 0.881 1 97.5 93 LEU A N 1
ATOM 744 C CA . LEU A 1 93 ? 8.711 18.516 1.854 1 97.5 93 LEU A CA 1
ATOM 745 C C . LEU A 1 93 ? 9.891 17.781 1.223 1 97.5 93 LEU A C 1
ATOM 747 O O . LEU A 1 93 ? 9.852 17.453 0.035 1 97.5 93 LEU A O 1
ATOM 751 N N . THR A 1 94 ? 10.852 17.547 2.068 1 95.81 94 THR A N 1
ATOM 752 C CA . THR A 1 94 ? 11.992 16.734 1.648 1 95.81 94 THR A CA 1
ATOM 753 C C . THR A 1 94 ? 11.891 15.32 2.219 1 95.81 94 THR A C 1
ATOM 755 O O . THR A 1 94 ? 12.547 14.398 1.732 1 95.81 94 THR A O 1
ATOM 758 N N . ALA A 1 95 ? 11.109 15.188 3.219 1 97.69 95 ALA A N 1
ATOM 759 C CA . ALA A 1 95 ? 10.867 13.891 3.846 1 97.69 95 ALA A CA 1
ATOM 760 C C . ALA A 1 95 ? 9.977 13.016 2.969 1 97.69 95 ALA A C 1
ATOM 762 O O . ALA A 1 95 ? 9.164 13.523 2.193 1 97.69 95 ALA A O 1
ATOM 763 N N . PRO A 1 96 ? 10.133 11.68 3.057 1 98.56 96 PRO A N 1
ATOM 764 C CA . PRO A 1 96 ? 9.227 10.797 2.307 1 98.56 96 PRO A CA 1
ATOM 765 C C . PRO A 1 96 ? 7.766 10.969 2.715 1 98.56 96 PRO A C 1
ATOM 767 O O . PRO A 1 96 ? 7.469 11.156 3.898 1 98.56 96 PRO A O 1
ATOM 770 N N . ILE A 1 97 ? 6.906 10.945 1.71 1 98.81 97 ILE A N 1
ATOM 771 C CA . ILE A 1 97 ? 5.457 11.016 1.892 1 98.81 97 ILE A CA 1
ATOM 772 C C . ILE A 1 97 ? 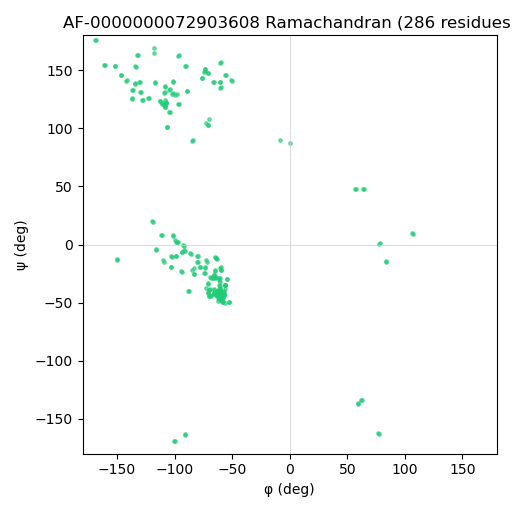4.836 9.656 1.601 1 98.81 97 ILE A C 1
ATOM 774 O O . ILE A 1 97 ? 5.02 9.094 0.516 1 98.81 97 ILE A O 1
ATOM 778 N N . ILE A 1 98 ? 4.152 9.102 2.566 1 98.88 98 ILE A N 1
ATOM 779 C CA . ILE A 1 98 ? 3.4 7.863 2.406 1 98.88 98 ILE A CA 1
ATOM 780 C C . ILE A 1 98 ? 1.907 8.172 2.314 1 98.88 98 ILE A C 1
ATOM 782 O O . ILE A 1 98 ? 1.309 8.664 3.273 1 98.88 98 ILE A O 1
ATOM 786 N N . GLU A 1 99 ? 1.337 7.906 1.146 1 98.88 99 GLU A N 1
ATOM 787 C CA . GLU A 1 99 ? -0.101 8.094 0.979 1 98.88 99 GLU A CA 1
ATOM 788 C C . GLU A 1 99 ? -0.868 6.824 1.341 1 98.88 99 GLU A C 1
ATOM 790 O O . GLU A 1 99 ? -0.541 5.738 0.861 1 98.88 99 GLU A O 1
ATOM 795 N N . ILE A 1 100 ? -1.949 6.977 2.184 1 98.81 100 ILE A N 1
ATOM 796 C CA . ILE A 1 100 ? -2.711 5.793 2.561 1 98.81 100 ILE A CA 1
ATOM 797 C C . ILE A 1 100 ? -4.207 6.078 2.434 1 98.81 100 ILE A C 1
ATOM 799 O O . ILE A 1 100 ? -4.633 7.234 2.506 1 98.81 100 ILE A O 1
ATOM 803 N N . HIS A 1 101 ? -4.988 5.055 2.215 1 97.88 101 HIS A N 1
ATOM 804 C CA . HIS A 1 101 ? -6.445 5.066 2.203 1 97.88 101 HIS A CA 1
ATOM 805 C C . HIS A 1 101 ? -7.012 3.793 2.826 1 97.88 101 HIS A C 1
ATOM 807 O O . HIS A 1 101 ? -6.496 2.699 2.592 1 97.88 101 HIS A O 1
ATOM 813 N N . MET A 1 102 ? -8.078 3.945 3.582 1 95.5 102 MET A N 1
ATOM 814 C CA . MET A 1 102 ? -8.703 2.77 4.184 1 95.5 102 MET A CA 1
ATOM 815 C C . MET A 1 102 ? -9.398 1.921 3.125 1 95.5 102 MET A C 1
ATOM 817 O O . MET A 1 102 ? -9.328 0.692 3.16 1 95.5 102 MET A O 1
ATOM 821 N N . SER A 1 103 ? -10.086 2.539 2.201 1 94.56 103 SER A N 1
ATOM 822 C CA . SER A 1 103 ? -10.734 1.831 1.105 1 94.56 103 SER A CA 1
ATOM 823 C C . SER A 1 103 ? -9.812 1.696 -0.097 1 94.56 103 SER A C 1
ATOM 825 O O . SER A 1 103 ? -8.852 2.463 -0.24 1 94.56 103 SER A O 1
ATOM 827 N N . ASN A 1 104 ? -10.031 0.702 -0.883 1 96 104 ASN A N 1
ATOM 828 C CA . ASN A 1 104 ? -9.398 0.628 -2.193 1 96 104 ASN A CA 1
ATOM 829 C C . ASN A 1 104 ? -9.977 1.653 -3.16 1 96 104 ASN A C 1
ATOM 831 O O . ASN A 1 104 ? -11.055 1.44 -3.723 1 96 104 ASN A O 1
ATOM 835 N N . ILE A 1 105 ? -9.289 2.68 -3.387 1 94.25 105 ILE A N 1
ATOM 836 C CA . ILE A 1 105 ? -9.828 3.793 -4.16 1 94.25 105 ILE A CA 1
ATOM 837 C C . ILE A 1 105 ? -10.094 3.346 -5.594 1 94.25 105 ILE A C 1
ATOM 839 O O . ILE A 1 105 ? -10.953 3.908 -6.277 1 94.25 105 ILE A O 1
ATOM 843 N N . HIS A 1 106 ? -9.461 2.322 -6.066 1 94.12 106 HIS A N 1
ATOM 844 C CA . HIS A 1 106 ? -9.602 1.833 -7.434 1 94.12 106 HIS A CA 1
ATOM 845 C C . HIS A 1 106 ? -10.867 0.998 -7.59 1 94.12 106 HIS A C 1
ATOM 847 O O . HIS A 1 106 ? -11.297 0.709 -8.711 1 94.12 106 HIS A O 1
ATOM 853 N N . ALA A 1 107 ? -11.453 0.585 -6.543 1 92.44 107 ALA A N 1
ATOM 854 C CA . ALA A 1 107 ? -12.695 -0.184 -6.559 1 92.44 107 ALA A CA 1
ATOM 855 C C . ALA A 1 107 ? -13.891 0.701 -6.23 1 92.44 107 ALA A C 1
ATOM 857 O O . ALA A 1 107 ? -14.992 0.201 -5.98 1 92.44 107 ALA A O 1
ATOM 858 N N . ARG A 1 108 ? -13.68 2.037 -6.148 1 93.31 108 ARG A N 1
ATOM 859 C CA . ARG A 1 108 ? -14.703 3.033 -5.844 1 93.31 108 ARG A CA 1
ATOM 860 C C . ARG A 1 108 ? -15.188 3.721 -7.117 1 93.31 108 ARG A C 1
ATOM 862 O O . ARG A 1 108 ? -15.039 3.182 -8.219 1 93.31 108 ARG A O 1
ATOM 869 N N . GLU A 1 109 ? -15.961 4.801 -6.898 1 94 109 GLU A N 1
ATOM 870 C CA . GLU A 1 109 ? -16.422 5.559 -8.055 1 94 109 GLU A CA 1
ATOM 871 C C . GLU A 1 109 ? -15.25 6.109 -8.859 1 94 109 GLU A C 1
ATOM 873 O O . GLU A 1 109 ? -14.195 6.41 -8.297 1 94 109 GLU A O 1
ATOM 878 N N . GLU A 1 110 ? -15.422 6.391 -10.102 1 92.44 110 GLU A N 1
ATOM 879 C CA . GLU A 1 110 ? -14.383 6.73 -11.062 1 92.44 110 GLU A CA 1
ATOM 880 C C . GLU A 1 110 ? -13.594 7.961 -10.617 1 92.44 110 GLU A C 1
ATOM 882 O O . GLU A 1 110 ? -12.375 8.016 -10.766 1 92.44 110 GLU A O 1
ATOM 887 N N . PHE A 1 111 ? -14.258 8.961 -10.141 1 90.12 111 PHE A N 1
ATOM 888 C CA . PHE A 1 111 ? -13.57 10.195 -9.781 1 90.12 111 PHE A CA 1
ATOM 889 C C . PHE A 1 111 ? -12.602 9.961 -8.633 1 90.12 111 PHE A C 1
ATOM 891 O O . PHE A 1 111 ? -11.711 10.781 -8.383 1 90.12 111 PHE A O 1
ATOM 898 N N . ARG A 1 112 ? -12.641 8.805 -7.934 1 93 112 ARG A N 1
ATOM 899 C CA . ARG A 1 112 ? -11.781 8.5 -6.797 1 93 112 ARG A CA 1
ATOM 900 C C . ARG A 1 112 ? -10.531 7.742 -7.246 1 93 112 ARG A C 1
ATOM 902 O O . ARG A 1 112 ? -9.594 7.574 -6.469 1 93 112 ARG A O 1
ATOM 909 N N . HIS A 1 113 ? -10.5 7.387 -8.492 1 93.38 113 HIS A N 1
ATOM 910 C CA . HIS A 1 113 ? -9.43 6.516 -8.977 1 93.38 113 HIS A CA 1
ATOM 911 C C . HIS A 1 113 ? -8.109 7.273 -9.086 1 93.38 113 HIS A C 1
ATOM 913 O O . HIS A 1 113 ? -7.039 6.664 -9.102 1 93.38 113 HIS A O 1
ATOM 919 N N . HIS A 1 114 ? -8.266 8.562 -9.133 1 93.94 114 HIS A N 1
ATOM 920 C CA . HIS A 1 114 ? -7.074 9.367 -9.352 1 93.94 114 HIS A CA 1
ATOM 921 C C . HIS A 1 114 ? -6.672 10.117 -8.086 1 93.94 114 HIS A C 1
ATOM 923 O O . HIS A 1 114 ? -7.484 10.828 -7.496 1 93.94 114 HIS A O 1
ATOM 929 N N . SER A 1 115 ? -5.461 9.906 -7.676 1 96.88 115 SER A N 1
ATOM 930 C CA . SER A 1 115 ? -4.844 10.695 -6.609 1 96.88 115 SER A CA 1
ATOM 931 C C . SER A 1 115 ? -3.936 11.781 -7.18 1 96.88 115 SER A C 1
ATOM 933 O O . SER A 1 115 ? -2.996 11.484 -7.922 1 96.88 115 SER A O 1
ATOM 935 N N . VAL A 1 116 ? -4.113 13.023 -6.758 1 97 116 VAL A N 1
ATOM 936 C CA . VAL A 1 116 ? -3.266 14.125 -7.223 1 97 116 VAL A CA 1
ATOM 937 C C . VAL A 1 116 ? -1.945 14.117 -6.457 1 97 116 VAL A C 1
ATOM 939 O O . VAL A 1 116 ? -0.995 14.805 -6.836 1 97 116 VAL A O 1
ATOM 942 N N . PHE A 1 117 ? -1.821 13.273 -5.352 1 97.31 117 PHE A N 1
ATOM 943 C CA . PHE A 1 117 ? -0.63 13.18 -4.516 1 97.31 117 PHE A CA 1
ATOM 944 C C . PHE A 1 117 ? 0.285 12.062 -5 1 97.31 117 PHE A C 1
ATOM 946 O O . PHE A 1 117 ? 1.479 12.047 -4.688 1 97.31 117 PHE A O 1
ATOM 953 N N . ALA A 1 118 ? -0.297 11.094 -5.707 1 96.38 118 ALA A N 1
ATOM 954 C CA . ALA A 1 118 ? 0.327 9.789 -5.922 1 96.38 118 ALA A CA 1
ATOM 955 C C . ALA A 1 118 ? 1.7 9.938 -6.57 1 96.38 118 ALA A C 1
ATOM 957 O O . ALA A 1 118 ? 2.645 9.234 -6.207 1 96.38 118 ALA A O 1
ATOM 958 N N . GLU A 1 119 ? 1.868 10.891 -7.422 1 95.94 119 GLU A N 1
ATOM 959 C CA . GLU A 1 119 ? 3.105 11.062 -8.18 1 95.94 119 GLU A CA 1
ATOM 960 C C . GLU A 1 119 ? 4.242 11.547 -7.281 1 95.94 119 GLU A C 1
ATOM 962 O O . GLU A 1 119 ? 5.398 11.18 -7.48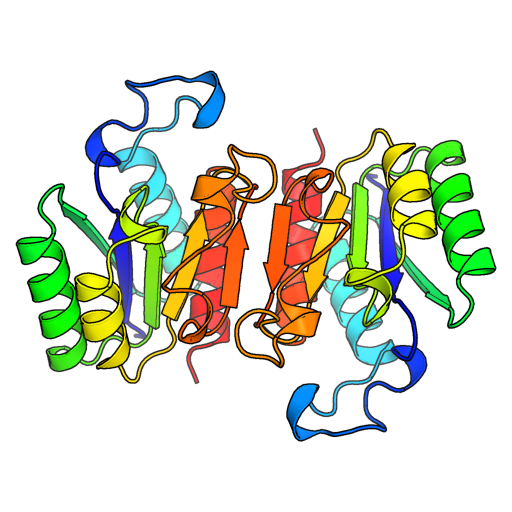8 1 95.94 119 GLU A O 1
ATOM 967 N N . ILE A 1 120 ? 3.975 12.32 -6.32 1 96.81 120 ILE A N 1
ATOM 968 C CA . ILE A 1 120 ? 5.035 12.922 -5.516 1 96.81 120 ILE A CA 1
ATOM 969 C C . ILE A 1 120 ? 5.219 12.117 -4.23 1 96.81 120 ILE A C 1
ATOM 971 O O . ILE A 1 120 ? 6.133 12.391 -3.447 1 96.81 120 ILE A O 1
ATOM 975 N N . ALA A 1 121 ? 4.332 11.18 -3.939 1 98.19 121 ALA A N 1
ATOM 976 C CA . ALA A 1 121 ? 4.484 10.305 -2.779 1 98.19 121 ALA A CA 1
ATOM 977 C C . ALA A 1 121 ? 5.57 9.258 -3.02 1 98.19 121 ALA A C 1
ATOM 979 O O . ALA A 1 121 ? 5.812 8.859 -4.16 1 98.19 121 ALA A O 1
ATOM 980 N N . LYS A 1 122 ? 6.23 8.883 -1.94 1 97.5 122 LYS A N 1
ATOM 981 C CA . LYS A 1 122 ? 7.141 7.746 -2.021 1 97.5 122 LYS A CA 1
ATOM 982 C C . LYS A 1 122 ? 6.41 6.492 -2.494 1 97.5 122 LYS A C 1
ATOM 984 O O . LYS A 1 122 ? 6.953 5.715 -3.281 1 97.5 122 LYS A O 1
ATOM 989 N N . GLY A 1 123 ? 5.246 6.336 -1.987 1 98.12 123 GLY A N 1
ATOM 990 C CA . GLY A 1 123 ? 4.391 5.199 -2.293 1 98.12 123 GLY A CA 1
ATOM 991 C C . GLY A 1 123 ? 2.969 5.375 -1.791 1 98.12 123 GLY A C 1
ATOM 992 O O . GLY A 1 123 ? 2.645 6.387 -1.167 1 98.12 123 GLY A O 1
ATOM 993 N N . GLN A 1 124 ? 2.143 4.391 -2.139 1 98.56 124 GLN A N 1
ATOM 994 C CA . GLN A 1 124 ? 0.725 4.414 -1.796 1 98.56 124 GLN A CA 1
ATOM 995 C C . GLN A 1 124 ? 0.269 3.068 -1.24 1 98.56 124 GLN A C 1
ATOM 997 O O . GLN A 1 124 ? 0.708 2.018 -1.709 1 98.56 124 GLN A O 1
ATOM 1002 N N . ILE A 1 125 ? -0.553 3.068 -0.217 1 98.75 125 ILE A N 1
ATOM 1003 C CA . ILE A 1 125 ? -1.207 1.905 0.37 1 98.75 125 ILE A CA 1
ATOM 1004 C C . ILE A 1 125 ? -2.709 2.154 0.475 1 98.75 125 ILE A C 1
ATOM 1006 O O . ILE A 1 125 ? -3.141 3.129 1.098 1 98.75 125 ILE A O 1
ATOM 1010 N N . CYS A 1 126 ? -3.514 1.266 -0.115 1 98.12 126 CYS A N 1
ATOM 1011 C CA . CYS A 1 126 ? -4.953 1.489 -0.04 1 98.12 126 CYS A CA 1
ATOM 1012 C C . CYS A 1 126 ? -5.707 0.168 0.032 1 98.12 126 CYS A C 1
ATOM 1014 O O . CYS A 1 126 ? -5.25 -0.844 -0.501 1 98.12 126 CYS A O 1
ATOM 1016 N N . GLY A 1 127 ? -6.883 0.18 0.81 1 97.06 127 GLY A N 1
ATOM 1017 C CA . GLY A 1 127 ? -7.844 -0.905 0.695 1 97.06 127 GLY A CA 1
ATOM 1018 C C . GLY A 1 127 ? -7.836 -1.84 1.89 1 97.06 127 GLY A C 1
ATOM 1019 O O . GLY A 1 127 ? -8.547 -2.844 1.904 1 97.06 127 GLY A O 1
ATOM 1020 N N . PHE A 1 128 ? -7.145 -1.504 2.93 1 96.94 128 PHE A N 1
ATOM 1021 C CA . PHE A 1 128 ? -6.953 -2.479 3.996 1 96.94 128 PHE A CA 1
ATOM 1022 C C . PHE A 1 128 ? -7.547 -1.97 5.309 1 96.94 128 PHE A C 1
ATOM 1024 O O . PHE A 1 128 ? -7.133 -2.396 6.387 1 96.94 128 PHE A O 1
ATOM 1031 N N . GLY A 1 129 ? -8.477 -0.977 5.242 1 94.75 129 GLY A N 1
ATOM 1032 C CA . GLY A 1 129 ? -9.07 -0.429 6.453 1 94.75 129 GLY A CA 1
ATOM 1033 C C . GLY A 1 129 ? -8.047 0.174 7.398 1 94.75 129 GLY A C 1
ATOM 1034 O O . GLY A 1 129 ? -7.129 0.874 6.965 1 94.75 129 GLY A O 1
ATOM 1035 N N . VAL A 1 130 ? -8.203 -0.101 8.656 1 95.75 130 VAL A N 1
ATOM 1036 C CA . VAL A 1 130 ? -7.316 0.455 9.672 1 95.75 130 VAL A CA 1
ATOM 1037 C C . VAL A 1 130 ? -5.895 -0.058 9.461 1 95.75 130 VAL A C 1
ATOM 1039 O O . VAL A 1 130 ? -4.926 0.653 9.734 1 95.75 130 VAL A O 1
ATOM 1042 N N . GLU A 1 131 ? -5.773 -1.243 8.883 1 97 131 GLU A N 1
ATOM 1043 C CA . GLU A 1 131 ? -4.461 -1.822 8.617 1 97 131 GLU A CA 1
ATOM 1044 C C . GLU A 1 131 ? -3.645 -0.938 7.68 1 97 131 GLU A C 1
ATOM 1046 O O . GLU A 1 131 ? -2.412 -0.927 7.746 1 97 131 GLU A O 1
ATOM 1051 N N . SER A 1 132 ? -4.301 -0.202 6.816 1 98.44 132 SER A N 1
ATOM 1052 C CA . SER A 1 132 ? -3.594 0.725 5.938 1 98.44 132 SER A CA 1
ATOM 1053 C C . SER A 1 132 ? -2.75 1.711 6.742 1 98.44 132 SER A C 1
ATOM 1055 O O . SER A 1 132 ? -1.658 2.092 6.312 1 98.44 132 SER A O 1
ATOM 1057 N N . TYR A 1 133 ? -3.227 2.125 7.938 1 98.56 133 TYR A N 1
ATOM 1058 C CA . TYR A 1 133 ? -2.492 3.047 8.797 1 98.56 133 TYR A CA 1
ATOM 1059 C C . TYR A 1 133 ? -1.255 2.377 9.383 1 98.56 133 TYR A C 1
ATOM 1061 O O . TYR A 1 133 ? -0.173 2.969 9.406 1 98.56 133 TYR A O 1
ATOM 1069 N N . LEU A 1 134 ? -1.457 1.203 9.812 1 98.69 134 LEU A N 1
ATOM 1070 C CA . LEU A 1 134 ? -0.356 0.477 10.43 1 98.69 134 LEU A CA 1
ATOM 1071 C C . LEU A 1 134 ? 0.713 0.124 9.406 1 98.69 134 LEU A C 1
ATOM 1073 O O . LEU A 1 134 ? 1.908 0.273 9.672 1 98.69 134 LEU A O 1
ATOM 1077 N N . LEU A 1 135 ? 0.293 -0.331 8.266 1 98.81 135 LEU A N 1
ATOM 1078 C CA . LEU A 1 135 ? 1.214 -0.584 7.168 1 98.81 135 LEU A CA 1
ATOM 1079 C C . LEU A 1 135 ? 1.938 0.693 6.758 1 98.81 135 LEU A C 1
ATOM 1081 O O . LEU A 1 135 ? 3.143 0.671 6.488 1 98.81 135 LEU A O 1
ATOM 1085 N N . GLY A 1 136 ? 1.158 1.786 6.703 1 98.88 136 GLY A N 1
ATOM 1086 C CA . GLY A 1 136 ? 1.751 3.07 6.367 1 98.88 136 GLY A CA 1
ATOM 1087 C C . GLY A 1 136 ? 2.855 3.486 7.32 1 98.88 136 GLY A C 1
ATOM 1088 O O . GLY A 1 136 ? 3.885 4.016 6.895 1 98.88 136 GLY A O 1
ATOM 1089 N N . LEU A 1 137 ? 2.633 3.27 8.57 1 98.81 137 LEU A N 1
ATOM 1090 C CA . LEU A 1 137 ? 3.654 3.604 9.555 1 98.81 137 LEU A CA 1
ATOM 1091 C C . LEU A 1 137 ? 4.902 2.748 9.359 1 98.81 137 LEU A C 1
ATOM 1093 O O . LEU A 1 137 ? 6.023 3.258 9.414 1 98.81 137 LEU A O 1
ATOM 1097 N N . ARG A 1 138 ? 4.762 1.485 9.125 1 98.75 138 ARG A N 1
ATOM 1098 C CA . ARG A 1 138 ? 5.898 0.613 8.859 1 98.75 138 ARG A CA 1
ATOM 1099 C C . ARG A 1 138 ? 6.645 1.05 7.602 1 98.75 138 ARG A C 1
ATOM 1101 O O . ARG A 1 138 ? 7.875 1.041 7.566 1 98.75 138 ARG A O 1
ATOM 1108 N N . ALA A 1 139 ? 5.895 1.393 6.594 1 98.81 139 ALA A N 1
ATOM 1109 C CA . ALA A 1 139 ? 6.5 1.893 5.359 1 98.81 139 ALA A CA 1
ATOM 1110 C C . ALA A 1 139 ? 7.312 3.156 5.625 1 98.81 139 ALA A C 1
ATOM 1112 O O . ALA A 1 139 ? 8.414 3.311 5.098 1 98.81 139 ALA A O 1
ATOM 1113 N N . ALA A 1 140 ? 6.699 4.059 6.41 1 98.69 140 ALA A N 1
ATOM 1114 C CA . ALA A 1 140 ? 7.379 5.305 6.754 1 98.69 140 ALA A CA 1
ATOM 1115 C C . ALA A 1 140 ? 8.695 5.031 7.473 1 98.69 140 ALA A C 1
ATOM 1117 O O . ALA A 1 140 ? 9.727 5.621 7.137 1 98.69 140 ALA A O 1
ATOM 1118 N N . VAL A 1 141 ? 8.672 4.18 8.438 1 98.5 141 VAL A N 1
ATOM 1119 C CA . VAL A 1 141 ? 9.859 3.844 9.211 1 98.5 141 VAL A CA 1
ATOM 1120 C C . VAL A 1 141 ? 10.93 3.262 8.281 1 98.5 141 VAL A C 1
ATOM 1122 O O . VAL A 1 141 ? 12.102 3.623 8.383 1 98.5 141 VAL A O 1
ATOM 1125 N N . ALA A 1 142 ? 10.492 2.395 7.375 1 97.38 142 ALA A N 1
ATOM 1126 C CA . ALA A 1 142 ? 11.438 1.777 6.441 1 97.38 142 ALA A CA 1
ATOM 1127 C C . ALA A 1 142 ? 12.023 2.812 5.488 1 97.38 142 ALA A C 1
ATOM 1129 O O . ALA A 1 142 ? 13.156 2.668 5.027 1 97.38 142 ALA A O 1
ATOM 1130 N N . ALA A 1 143 ? 11.297 3.803 5.234 1 96.62 143 ALA A N 1
ATOM 1131 C CA . ALA A 1 143 ? 11.688 4.801 4.242 1 96.62 143 ALA A CA 1
ATOM 1132 C C . ALA A 1 143 ? 12.633 5.836 4.852 1 96.62 143 ALA A C 1
ATOM 1134 O O . ALA A 1 143 ? 13.312 6.566 4.129 1 96.62 143 ALA A O 1
ATOM 1135 N N . ILE A 1 144 ? 12.57 5.898 6.199 1 94.62 144 ILE A N 1
ATOM 1136 C CA . ILE A 1 144 ? 13.398 6.879 6.891 1 94.62 144 ILE A CA 1
ATOM 1137 C C . ILE A 1 144 ? 14.859 6.438 6.848 1 94.62 144 ILE A C 1
ATOM 1139 O O . ILE A 1 144 ? 15.195 5.32 7.246 1 94.62 144 ILE A O 1
ATOM 1143 N N . LYS A 1 145 ? 15.688 7.027 6.031 1 73.69 145 LYS A N 1
ATOM 1144 C CA . LYS A 1 145 ? 17.125 6.801 5.938 1 73.69 145 LYS A CA 1
ATOM 1145 C C . LYS A 1 145 ? 17.859 7.371 7.152 1 73.69 145 LYS A C 1
ATOM 1147 O O . LYS A 1 145 ? 17.391 8.336 7.762 1 73.69 145 LYS A O 1
ATOM 1152 N N . MET B 1 1 ? -2.627 -24.234 9.414 1 92.81 1 MET B N 1
ATOM 1153 C CA . MET B 1 1 ? -1.887 -23 9.195 1 92.81 1 MET B CA 1
ATOM 1154 C C . MET B 1 1 ? -2.324 -22.328 7.898 1 92.81 1 MET B C 1
ATOM 1156 O O . MET B 1 1 ? -2.545 -23 6.887 1 92.81 1 MET B O 1
ATOM 1160 N N . LYS B 1 2 ? -2.545 -21 7.879 1 97.38 2 LYS B N 1
ATOM 1161 C CA . LYS B 1 2 ? -3.002 -20.312 6.684 1 97.38 2 LYS B CA 1
ATOM 1162 C C . LYS B 1 2 ? -1.946 -20.344 5.582 1 97.38 2 LYS B C 1
ATOM 1164 O O . LYS B 1 2 ? -0.748 -20.266 5.859 1 97.38 2 LYS B O 1
ATOM 1169 N N . LYS B 1 3 ? -2.404 -20.531 4.406 1 98.62 3 LYS B N 1
ATOM 1170 C CA . LYS B 1 3 ? -1.524 -20.688 3.25 1 98.62 3 LYS B CA 1
ATOM 1171 C C . LYS B 1 3 ? -1.658 -19.516 2.291 1 98.62 3 LYS B C 1
ATOM 1173 O O . LYS B 1 3 ? -2.744 -19.25 1.768 1 98.62 3 LYS B O 1
ATOM 1178 N N . ILE B 1 4 ? -0.558 -18.875 2.027 1 98.81 4 ILE B N 1
ATOM 1179 C CA . ILE B 1 4 ? -0.513 -17.688 1.17 1 98.81 4 ILE B CA 1
ATOM 1180 C C . ILE B 1 4 ? 0.339 -17.984 -0.064 1 98.81 4 ILE B C 1
ATOM 1182 O O . ILE B 1 4 ? 1.362 -18.672 0.027 1 98.81 4 ILE B O 1
ATOM 1186 N N . LEU B 1 5 ? -0.095 -17.516 -1.218 1 98.88 5 LEU B N 1
ATOM 1187 C CA . LEU B 1 5 ? 0.642 -17.672 -2.467 1 98.88 5 LEU B CA 1
ATOM 1188 C C . LEU B 1 5 ? 1.176 -16.328 -2.951 1 98.88 5 LEU B C 1
ATOM 1190 O O . LEU B 1 5 ? 0.415 -15.367 -3.092 1 98.88 5 LEU B O 1
ATOM 1194 N N . MET B 1 6 ? 2.443 -16.297 -3.094 1 98.94 6 MET B N 1
ATOM 1195 C CA . MET B 1 6 ? 3.115 -15.148 -3.693 1 98.94 6 MET B CA 1
ATOM 1196 C C . MET B 1 6 ? 3.395 -15.391 -5.172 1 98.94 6 MET B C 1
ATOM 1198 O O . MET B 1 6 ? 4.113 -16.328 -5.527 1 98.94 6 MET B O 1
ATOM 1202 N N . LEU B 1 7 ? 2.848 -14.531 -6.027 1 98.88 7 LEU B N 1
ATOM 1203 C CA . LEU B 1 7 ? 3.02 -14.633 -7.473 1 98.88 7 LEU B CA 1
ATOM 1204 C C . LEU B 1 7 ? 3.93 -13.531 -7.996 1 98.88 7 LEU B C 1
ATOM 1206 O O . LEU B 1 7 ? 3.637 -12.344 -7.82 1 98.88 7 LEU B O 1
ATOM 1210 N N . HIS B 1 8 ? 5.008 -13.961 -8.602 1 98.62 8 HIS B N 1
ATOM 1211 C CA . HIS B 1 8 ? 5.945 -13.062 -9.258 1 98.62 8 HIS B CA 1
ATOM 1212 C C . HIS B 1 8 ? 5.754 -13.078 -10.773 1 98.62 8 HIS B C 1
ATOM 1214 O O . HIS B 1 8 ? 5.781 -14.148 -11.391 1 98.62 8 HIS B O 1
ATOM 1220 N N . GLY B 1 9 ? 5.641 -11.938 -11.289 1 98 9 GLY B N 1
ATOM 1221 C CA . GLY B 1 9 ? 5.285 -11.828 -12.695 1 98 9 GLY B CA 1
ATOM 1222 C C . GLY B 1 9 ? 6.492 -11.789 -13.609 1 98 9 GLY B C 1
ATOM 1223 O O . GLY B 1 9 ? 7.582 -12.219 -13.234 1 98 9 GLY B O 1
ATOM 1224 N N . ILE B 1 10 ? 6.176 -11.344 -14.844 1 97.12 10 ILE B N 1
ATOM 1225 C CA . ILE B 1 10 ? 7.098 -11.375 -15.969 1 97.12 10 ILE B CA 1
ATOM 1226 C C . ILE B 1 10 ? 8.344 -10.555 -15.641 1 97.12 10 ILE B C 1
ATOM 1228 O O . ILE B 1 10 ? 8.242 -9.492 -15.023 1 97.12 10 ILE B O 1
ATOM 1232 N N . ASN B 1 11 ? 9.523 -11.102 -15.969 1 95 11 ASN B N 1
ATOM 1233 C CA . ASN B 1 11 ? 10.836 -10.477 -15.883 1 95 11 ASN B CA 1
ATOM 1234 C C . ASN B 1 11 ? 11.359 -10.453 -14.445 1 95 11 ASN B C 1
ATOM 1236 O O . ASN B 1 11 ? 12.484 -10.023 -14.195 1 95 11 ASN B O 1
ATOM 1240 N N . HIS B 1 12 ? 10.625 -10.984 -13.453 1 95.56 12 HIS B N 1
ATOM 1241 C CA . HIS B 1 12 ? 11.055 -10.844 -12.062 1 95.56 12 HIS B CA 1
ATOM 1242 C C . HIS B 1 12 ? 12.18 -11.82 -11.734 1 95.56 12 HIS B C 1
ATOM 1244 O O . HIS B 1 12 ? 12.875 -11.648 -10.734 1 95.56 12 HIS B O 1
ATOM 1250 N N . ASP B 1 13 ? 12.336 -12.82 -12.492 1 93.88 13 ASP B N 1
ATOM 1251 C CA . ASP B 1 13 ? 13.484 -13.711 -12.328 1 93.88 13 ASP B CA 1
ATOM 1252 C C . ASP B 1 13 ? 14.789 -12.977 -12.586 1 93.88 13 ASP B C 1
ATOM 1254 O O . ASP B 1 13 ? 15.867 -13.461 -12.234 1 93.88 13 ASP B O 1
ATOM 1258 N N . MET B 1 14 ? 14.656 -11.852 -13.125 1 92 14 MET B N 1
ATOM 1259 C CA . MET B 1 14 ? 15.852 -11.102 -13.5 1 92 14 MET B CA 1
ATOM 1260 C C . MET B 1 14 ? 16.188 -10.047 -12.445 1 92 14 MET B C 1
ATOM 1262 O O . MET B 1 14 ? 17.125 -9.266 -12.625 1 92 14 MET B O 1
ATOM 1266 N N . PHE B 1 15 ? 15.422 -9.992 -11.367 1 90.62 15 PHE B N 1
ATOM 1267 C CA . PHE B 1 15 ? 15.789 -9.094 -10.273 1 90.62 15 PHE B CA 1
ATOM 1268 C C . PHE B 1 15 ? 17.25 -9.281 -9.883 1 90.62 15 PHE B C 1
ATOM 1270 O O . PHE B 1 15 ? 17.719 -10.414 -9.781 1 90.62 15 PHE B O 1
ATOM 1277 N N . GLY B 1 16 ? 17.984 -8.133 -9.562 1 85.69 16 GLY B N 1
ATOM 1278 C CA . GLY B 1 16 ? 19.391 -8.156 -9.188 1 85.69 16 GLY B CA 1
ATOM 1279 C C . GLY B 1 16 ? 20.328 -8.18 -10.383 1 85.69 16 GLY B C 1
ATOM 1280 O O . GLY B 1 16 ? 21.531 -7.996 -10.234 1 85.69 16 GLY B O 1
ATOM 1281 N N . LYS B 1 17 ? 19.828 -8.461 -11.453 1 80.12 17 LYS B N 1
ATOM 1282 C CA . LYS B 1 17 ? 20.656 -8.531 -12.656 1 80.12 17 LYS B CA 1
ATOM 1283 C C . LYS B 1 17 ? 20.359 -7.359 -13.594 1 80.12 17 LYS B C 1
ATOM 1285 O O . LYS B 1 17 ? 21.156 -7.066 -14.492 1 80.12 17 LYS B O 1
ATOM 1290 N N . ARG B 1 18 ? 19.203 -6.777 -13.219 1 66.12 18 ARG B N 1
ATOM 1291 C CA . ARG B 1 18 ? 18.797 -5.691 -14.109 1 66.12 18 ARG B CA 1
ATOM 1292 C C . ARG B 1 18 ? 18.734 -4.363 -13.359 1 66.12 18 ARG B C 1
ATOM 1294 O O . ARG B 1 18 ? 18.438 -4.336 -12.156 1 66.12 18 ARG B O 1
ATOM 1301 N N . ASP B 1 19 ? 18.688 -3.223 -13.977 1 66.12 19 ASP B N 1
ATOM 1302 C CA . ASP B 1 19 ? 18.609 -1.81 -13.617 1 66.12 19 ASP B CA 1
ATOM 1303 C C . ASP B 1 19 ? 18.578 -1.631 -12.102 1 66.12 19 ASP B C 1
ATOM 1305 O O . ASP B 1 19 ? 17.5 -1.58 -11.508 1 66.12 19 ASP B O 1
ATOM 1309 N N . PRO B 1 20 ? 19.641 -1.558 -11.5 1 68.62 20 PRO B N 1
ATOM 1310 C CA . PRO B 1 20 ? 19.703 -1.388 -10.047 1 68.62 20 PRO B CA 1
ATOM 1311 C C . PRO B 1 20 ? 19.016 -0.107 -9.578 1 68.62 20 PRO B C 1
ATOM 1313 O O . PRO B 1 20 ? 18.609 -0.015 -8.414 1 68.62 20 PRO B O 1
ATOM 1316 N N . VAL B 1 21 ? 18.828 0.8 -10.438 1 65.81 21 VAL B N 1
ATOM 1317 C CA . VAL B 1 21 ? 18.266 2.086 -10.055 1 65.81 21 VAL B CA 1
ATOM 1318 C C . VAL B 1 21 ? 16.781 1.906 -9.688 1 65.81 21 VAL B C 1
ATOM 1320 O O . VAL B 1 21 ? 16.312 2.471 -8.703 1 65.81 21 VAL B O 1
ATOM 1323 N N . GLN B 1 22 ? 16.188 1.103 -10.445 1 68.88 22 GLN B N 1
ATOM 1324 C CA . GLN B 1 22 ? 14.742 0.961 -10.273 1 68.88 22 GLN B CA 1
ATOM 1325 C C . GLN B 1 22 ? 14.414 -0.089 -9.219 1 68.88 22 GLN B C 1
ATOM 1327 O O . GLN B 1 22 ? 13.453 0.066 -8.461 1 68.88 22 GLN B O 1
ATOM 1332 N N . TYR B 1 23 ? 15.125 -1.136 -9.227 1 71.06 23 TYR B N 1
ATOM 1333 C CA . TYR B 1 23 ? 14.703 -2.279 -8.422 1 71.06 23 TYR B CA 1
ATOM 1334 C C . TYR B 1 23 ? 15.719 -2.582 -7.332 1 71.06 23 TYR B C 1
ATOM 1336 O O . TYR B 1 23 ? 15.469 -3.404 -6.449 1 71.06 23 TYR B O 1
ATOM 1344 N N . GLY B 1 24 ? 16.703 -1.925 -7.336 1 72.75 24 GLY B N 1
ATOM 1345 C CA . GLY B 1 24 ? 17.766 -2.256 -6.402 1 72.75 24 GLY B CA 1
ATOM 1346 C C . GLY B 1 24 ? 18.594 -3.459 -6.832 1 72.75 24 GLY B C 1
ATOM 1347 O O . GLY B 1 24 ? 18.609 -3.809 -8.016 1 72.75 24 GLY B O 1
ATOM 1348 N N . THR B 1 25 ? 19.344 -4.027 -5.875 1 84.88 25 THR B N 1
ATOM 1349 C CA . THR B 1 25 ? 20.234 -5.133 -6.188 1 84.88 25 THR B CA 1
ATOM 1350 C C . THR B 1 25 ? 19.734 -6.434 -5.57 1 84.88 25 THR B C 1
ATOM 1352 O O . THR B 1 25 ? 20.391 -7.473 -5.68 1 84.88 25 THR B O 1
ATOM 1355 N N . ILE B 1 26 ? 18.594 -6.301 -5.074 1 91.25 26 ILE B N 1
ATOM 1356 C CA . ILE B 1 26 ? 18.078 -7.484 -4.398 1 91.25 26 ILE B CA 1
ATOM 1357 C C . ILE B 1 26 ? 17.609 -8.508 -5.434 1 91.25 26 ILE B C 1
ATOM 1359 O O . ILE B 1 26 ? 17.047 -8.141 -6.465 1 91.25 26 ILE B O 1
ATOM 1363 N N . THR B 1 27 ? 17.828 -9.789 -5.133 1 94.06 27 THR B N 1
ATOM 1364 C CA . THR B 1 27 ? 17.438 -10.859 -6.039 1 94.06 27 THR B CA 1
ATOM 1365 C C . THR B 1 27 ? 16.078 -11.438 -5.629 1 94.06 27 THR B C 1
ATOM 1367 O O . THR B 1 27 ? 15.617 -11.219 -4.508 1 94.06 27 THR B O 1
ATOM 1370 N N . LEU B 1 28 ? 15.523 -12.141 -6.621 1 96 28 LEU B N 1
ATOM 1371 C CA . LEU B 1 28 ? 14.25 -12.789 -6.34 1 96 28 LEU B CA 1
ATOM 1372 C C . LEU B 1 28 ? 14.391 -13.789 -5.199 1 96 28 LEU B C 1
ATOM 1374 O O . LEU B 1 28 ? 13.516 -13.891 -4.34 1 96 28 LEU B O 1
ATOM 1378 N N . ASP B 1 29 ? 15.492 -14.516 -5.168 1 96 29 ASP B N 1
ATOM 1379 C CA . ASP B 1 29 ? 15.742 -15.492 -4.109 1 96 29 ASP B CA 1
ATOM 1380 C C . ASP B 1 29 ? 15.82 -14.805 -2.746 1 96 29 ASP B C 1
ATOM 1382 O O . ASP B 1 29 ? 15.305 -15.328 -1.756 1 96 29 ASP B O 1
ATOM 1386 N N . GLN B 1 30 ? 16.438 -13.711 -2.729 1 96.81 30 GLN B N 1
ATOM 1387 C CA . GLN B 1 30 ? 16.547 -12.961 -1.481 1 96.81 30 GLN B CA 1
ATOM 1388 C C . GLN B 1 30 ? 15.172 -12.461 -1.024 1 96.81 30 GLN B C 1
ATOM 1390 O O . GLN B 1 30 ? 14.875 -12.461 0.171 1 96.81 30 GLN B O 1
ATOM 1395 N N . ILE B 1 31 ? 14.375 -11.984 -1.937 1 97.75 31 ILE B N 1
ATOM 1396 C CA . ILE B 1 31 ? 13.016 -11.562 -1.627 1 97.75 31 ILE B CA 1
ATOM 1397 C C . ILE B 1 31 ? 12.227 -12.727 -1.045 1 97.75 31 ILE B C 1
ATOM 1399 O O . ILE B 1 31 ? 11.586 -12.594 0.001 1 97.75 31 ILE B O 1
ATOM 1403 N N . ASN B 1 32 ? 12.32 -13.898 -1.688 1 98.56 32 ASN B N 1
ATOM 1404 C CA . ASN B 1 32 ? 11.609 -15.078 -1.219 1 98.56 32 ASN B CA 1
ATOM 1405 C C . ASN B 1 32 ? 12.062 -15.484 0.183 1 98.56 32 ASN B C 1
ATOM 1407 O O . ASN B 1 32 ? 11.242 -15.891 1.01 1 98.56 32 ASN B O 1
ATOM 1411 N N . GLU B 1 33 ? 13.281 -15.375 0.405 1 98.31 33 GLU B N 1
ATOM 1412 C CA . GLU B 1 33 ? 13.82 -15.703 1.724 1 98.31 33 GLU B CA 1
ATOM 1413 C C . GLU B 1 33 ? 13.25 -14.781 2.797 1 98.31 33 GLU B C 1
ATOM 1415 O O . GLU B 1 33 ? 12.836 -15.242 3.863 1 98.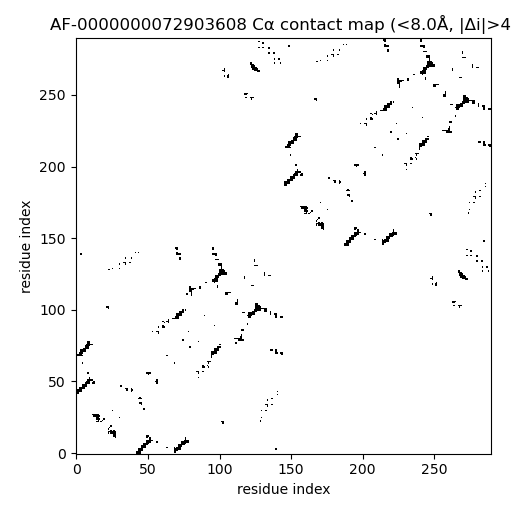31 33 GLU B O 1
ATOM 1420 N N . GLN B 1 34 ? 13.219 -13.531 2.527 1 98.38 34 GLN B N 1
ATOM 1421 C CA . GLN B 1 34 ? 12.672 -12.57 3.477 1 98.38 34 GLN B CA 1
ATOM 1422 C C . GLN B 1 34 ? 11.188 -12.82 3.717 1 98.38 34 GLN B C 1
ATOM 1424 O O . GLN B 1 34 ? 10.711 -12.711 4.848 1 98.38 34 GLN B O 1
ATOM 1429 N N . LEU B 1 35 ? 10.523 -13.109 2.676 1 98.75 35 LEU B N 1
ATOM 1430 C CA . LEU B 1 35 ? 9.102 -13.438 2.801 1 98.75 35 LEU B CA 1
ATOM 1431 C C . LEU B 1 35 ? 8.906 -14.664 3.68 1 98.75 35 LEU B C 1
ATOM 1433 O O . LEU B 1 35 ? 8.023 -14.68 4.543 1 98.75 35 LEU B O 1
ATOM 1437 N N . ASN B 1 36 ? 9.719 -15.672 3.434 1 98.75 36 ASN B N 1
ATOM 1438 C CA . ASN B 1 36 ? 9.625 -16.891 4.23 1 98.75 36 ASN B CA 1
ATOM 1439 C C . ASN B 1 36 ? 9.914 -16.609 5.703 1 98.75 36 ASN B C 1
ATOM 1441 O O . ASN B 1 36 ? 9.234 -17.156 6.582 1 98.75 36 ASN B O 1
ATOM 1445 N N . GLU B 1 37 ? 10.914 -15.852 5.945 1 98.69 37 GLU B N 1
ATOM 1446 C CA . GLU B 1 37 ? 11.25 -15.484 7.316 1 98.69 37 GLU B CA 1
ATOM 1447 C C . GLU B 1 37 ? 10.086 -14.766 8 1 98.69 37 GLU B C 1
ATOM 1449 O O . GLU B 1 37 ? 9.711 -15.109 9.125 1 98.69 37 GLU B O 1
ATOM 1454 N N . LEU B 1 38 ? 9.562 -13.789 7.324 1 98.62 38 LEU B N 1
ATOM 1455 C CA . LEU B 1 38 ? 8.438 -13.055 7.891 1 98.62 38 LEU B CA 1
ATOM 1456 C C . LEU B 1 38 ? 7.227 -13.961 8.078 1 98.62 38 LEU B C 1
ATOM 1458 O O . LEU B 1 38 ? 6.504 -13.844 9.07 1 98.62 38 LEU B O 1
ATOM 1462 N N . ALA B 1 39 ? 7 -14.82 7.098 1 98.69 39 ALA B N 1
ATOM 1463 C CA . ALA B 1 39 ? 5.883 -15.75 7.199 1 98.69 39 ALA B CA 1
ATOM 1464 C C . ALA B 1 39 ? 5.992 -16.609 8.461 1 98.69 39 ALA B C 1
ATOM 1466 O O . ALA B 1 39 ? 5 -16.828 9.156 1 98.69 39 ALA B O 1
ATOM 1467 N N . ASN B 1 40 ? 7.152 -17.062 8.703 1 98.44 40 ASN B N 1
ATOM 1468 C CA . ASN B 1 40 ? 7.391 -17.828 9.922 1 98.44 40 ASN B CA 1
ATOM 1469 C C . ASN B 1 40 ? 7.074 -17 11.172 1 98.44 40 ASN B C 1
ATOM 1471 O O . ASN B 1 40 ? 6.438 -17.5 12.102 1 98.44 40 ASN B O 1
ATOM 1475 N N . GLU B 1 41 ? 7.52 -15.781 11.156 1 98 41 GLU B N 1
ATOM 1476 C CA . GLU B 1 41 ? 7.254 -14.891 12.281 1 98 41 GLU B CA 1
ATOM 1477 C C . GLU B 1 41 ? 5.754 -14.68 12.477 1 98 41 GLU B C 1
ATOM 1479 O O . GLU B 1 41 ? 5.285 -14.555 13.609 1 98 41 GLU B O 1
ATOM 1484 N N . LEU B 1 42 ? 4.988 -14.648 11.398 1 98.12 42 LEU B N 1
ATOM 1485 C CA . LEU B 1 42 ? 3.559 -14.367 11.438 1 98.12 42 LEU B CA 1
ATOM 1486 C C . LEU B 1 42 ? 2.748 -15.648 11.547 1 98.12 42 LEU B C 1
ATOM 1488 O O . LEU B 1 42 ? 1.516 -15.617 11.539 1 98.12 42 LEU B O 1
ATOM 1492 N N . ASP B 1 43 ? 3.395 -16.766 11.555 1 98.06 43 ASP B N 1
ATOM 1493 C CA . ASP B 1 43 ? 2.795 -18.078 11.719 1 98.06 43 ASP B CA 1
ATOM 1494 C C . ASP B 1 43 ? 1.869 -18.422 10.555 1 98.06 43 ASP B C 1
ATOM 1496 O O . ASP B 1 43 ? 0.718 -18.812 10.758 1 98.06 43 ASP B O 1
ATOM 1500 N N . VAL B 1 44 ? 2.355 -18.203 9.344 1 98.62 44 VAL B N 1
ATOM 1501 C CA . VAL B 1 44 ? 1.69 -18.609 8.109 1 98.62 44 VAL B CA 1
ATOM 1502 C C . VAL B 1 44 ? 2.695 -19.297 7.188 1 98.62 44 VAL B C 1
ATOM 1504 O O . VAL B 1 44 ? 3.902 -19.25 7.434 1 98.62 44 VAL B O 1
ATOM 1507 N N . GLU B 1 45 ? 2.145 -20 6.223 1 98.62 45 GLU B N 1
ATOM 1508 C CA . GLU B 1 45 ? 2.963 -20.562 5.152 1 98.62 45 GLU B CA 1
ATOM 1509 C C . GLU B 1 45 ? 2.863 -19.734 3.879 1 98.62 45 GLU B C 1
ATOM 1511 O O . GLU B 1 45 ? 1.778 -19.266 3.516 1 98.62 45 GLU B O 1
ATOM 1516 N N . ILE B 1 46 ? 3.986 -19.594 3.24 1 98.75 46 ILE B N 1
ATOM 1517 C CA . ILE B 1 46 ? 3.971 -18.859 1.979 1 98.75 46 ILE B CA 1
ATOM 1518 C C . ILE B 1 46 ? 4.676 -19.672 0.898 1 98.75 46 ILE B C 1
ATOM 1520 O O . ILE B 1 46 ? 5.707 -20.297 1.158 1 98.75 46 ILE B O 1
ATOM 1524 N N . GLU B 1 47 ? 4.07 -19.797 -0.187 1 98.81 47 GLU B N 1
ATOM 1525 C CA . GLU B 1 47 ? 4.637 -20.375 -1.397 1 98.81 47 GLU B CA 1
ATOM 1526 C C . GLU B 1 47 ? 4.895 -19.312 -2.461 1 98.81 47 GLU B C 1
ATOM 1528 O O . GLU B 1 47 ? 4.023 -18.484 -2.73 1 98.81 47 GLU B O 1
ATOM 1533 N N . CYS B 1 48 ? 6.09 -19.359 -3.002 1 98.81 48 CYS B N 1
ATOM 1534 C CA . CYS B 1 48 ? 6.445 -18.375 -4.023 1 98.81 48 CYS B CA 1
ATOM 1535 C C . CYS B 1 48 ? 6.523 -19.031 -5.398 1 98.81 48 CYS B C 1
ATOM 1537 O O . CYS B 1 48 ? 7.039 -20.141 -5.535 1 98.81 48 CYS B O 1
ATOM 1539 N N . PHE B 1 49 ? 5.957 -18.359 -6.379 1 98.81 49 PHE B N 1
ATOM 1540 C CA . PHE B 1 49 ? 5.945 -18.859 -7.75 1 98.81 49 PHE B CA 1
ATOM 1541 C C . PHE B 1 49 ? 6.266 -17.734 -8.734 1 98.81 49 PHE B C 1
ATOM 1543 O O . PHE B 1 49 ? 5.738 -16.625 -8.625 1 98.81 49 PHE B O 1
ATOM 1550 N N . GLN B 1 50 ? 7.16 -18 -9.656 1 98.69 50 GLN B N 1
ATOM 1551 C CA . GLN B 1 50 ? 7.516 -17.047 -10.703 1 98.69 50 GLN B CA 1
ATOM 1552 C C . GLN B 1 50 ? 7.461 -17.703 -12.078 1 98.69 50 GLN B C 1
ATOM 1554 O O . GLN B 1 50 ? 7.887 -18.859 -12.242 1 98.69 50 GLN B O 1
ATOM 1559 N N . THR B 1 51 ? 6.965 -17 -13.055 1 98.56 51 THR B N 1
ATOM 1560 C CA . THR B 1 51 ? 7.027 -17.422 -14.445 1 98.56 51 THR B CA 1
ATOM 1561 C C . THR B 1 51 ? 7.027 -16.219 -15.383 1 98.56 51 THR B C 1
ATOM 1563 O O . THR B 1 51 ? 6.547 -15.148 -15.016 1 98.56 51 THR B O 1
ATOM 1566 N N . ASN B 1 52 ? 7.598 -16.406 -16.547 1 98.25 52 ASN B N 1
ATOM 1567 C CA . ASN B 1 52 ? 7.555 -15.391 -17.578 1 98.25 52 ASN B CA 1
ATOM 1568 C C . ASN B 1 52 ? 6.445 -15.672 -18.594 1 98.25 52 ASN B C 1
ATOM 1570 O O . ASN B 1 52 ? 6.289 -14.938 -19.562 1 98.25 52 ASN B O 1
ATOM 1574 N N . HIS B 1 53 ? 5.691 -16.703 -18.391 1 98.5 53 HIS B N 1
ATOM 1575 C CA . HIS B 1 53 ? 4.648 -17.141 -19.312 1 98.5 53 HIS B CA 1
ATOM 1576 C C . HIS B 1 53 ? 3.26 -16.859 -18.75 1 98.5 53 HIS B C 1
ATOM 1578 O O . HIS B 1 53 ? 2.877 -17.422 -17.719 1 98.5 53 HIS B O 1
ATOM 1584 N N . GLU B 1 54 ? 2.551 -16.047 -19.453 1 98.5 54 GLU B N 1
ATOM 1585 C CA . GLU B 1 54 ? 1.223 -15.641 -19 1 98.5 54 GLU B CA 1
ATOM 1586 C C . GLU B 1 54 ? 0.319 -16.844 -18.781 1 98.5 54 GLU B C 1
ATOM 1588 O O . GLU B 1 54 ? -0.433 -16.906 -17.812 1 98.5 54 GLU B O 1
ATOM 1593 N N . GLY B 1 55 ? 0.386 -17.828 -19.734 1 98.5 55 GLY B N 1
ATOM 1594 C CA . GLY B 1 55 ? -0.415 -19.031 -19.609 1 98.5 55 GLY B CA 1
ATOM 1595 C C . GLY B 1 55 ? -0.114 -19.812 -18.344 1 98.5 55 GLY B C 1
ATOM 1596 O O . GLY B 1 55 ? -1.03 -20.266 -17.656 1 98.5 55 GLY B O 1
ATOM 1597 N N . GLU B 1 56 ? 1.129 -19.938 -18 1 98.69 56 GLU B N 1
ATOM 1598 C CA . GLU B 1 56 ? 1.535 -20.625 -16.781 1 98.69 56 GLU B CA 1
ATOM 1599 C C . GLU B 1 56 ? 1.052 -19.891 -15.539 1 98.69 56 GLU B C 1
ATOM 1601 O O . GLU B 1 56 ? 0.63 -20.516 -14.57 1 98.69 56 GLU B O 1
ATOM 1606 N N . MET B 1 57 ? 1.177 -18.609 -15.547 1 98.75 57 MET B N 1
ATOM 1607 C CA . MET B 1 57 ? 0.656 -17.797 -14.438 1 98.75 57 MET B CA 1
ATOM 1608 C C . MET B 1 57 ? -0.842 -18.031 -14.266 1 98.75 57 MET B C 1
ATOM 1610 O O . MET B 1 57 ? -1.316 -18.234 -13.148 1 98.75 57 MET B O 1
ATOM 1614 N N . CYS B 1 58 ? -1.534 -18 -15.391 1 98.75 58 CYS B N 1
ATOM 1615 C CA . CYS B 1 58 ? -2.971 -18.266 -15.367 1 98.75 58 CYS B CA 1
ATOM 1616 C C . CYS B 1 58 ? -3.277 -19.609 -14.742 1 98.75 58 CYS B C 1
ATOM 1618 O O . CYS B 1 58 ? -4.121 -19.703 -13.844 1 98.75 58 CYS B O 1
ATOM 1620 N N . GLU B 1 59 ? -2.617 -20.562 -15.203 1 98.75 59 GLU B N 1
ATOM 1621 C CA . GLU B 1 59 ? -2.826 -21.922 -14.688 1 98.75 59 GLU B CA 1
ATOM 1622 C C . GLU B 1 59 ? -2.518 -22 -13.195 1 98.75 59 GLU B C 1
ATOM 1624 O O . GLU B 1 59 ? -3.205 -22.688 -12.445 1 98.75 59 GLU B O 1
ATOM 1629 N N . ARG B 1 60 ? -1.486 -21.297 -12.711 1 98.81 60 ARG B N 1
ATOM 1630 C CA . ARG B 1 60 ? -1.136 -21.297 -11.289 1 98.81 60 ARG B CA 1
ATOM 1631 C C . ARG B 1 60 ? -2.229 -20.641 -10.453 1 98.81 60 ARG B C 1
ATOM 1633 O O . ARG B 1 60 ? -2.51 -21.078 -9.336 1 98.81 60 ARG B O 1
ATOM 1640 N N . ILE B 1 61 ? -2.797 -19.609 -10.984 1 98.81 61 ILE B N 1
ATOM 1641 C CA . ILE B 1 61 ? -3.902 -18.922 -10.312 1 98.81 61 ILE B CA 1
ATOM 1642 C C . ILE B 1 61 ? -5.094 -19.875 -10.195 1 98.81 61 ILE B C 1
ATOM 1644 O O . ILE B 1 61 ? -5.711 -19.984 -9.141 1 98.81 61 ILE B O 1
ATOM 1648 N N . HIS B 1 62 ? -5.371 -20.609 -11.289 1 98.69 62 HIS B N 1
ATOM 1649 C CA . HIS B 1 62 ? -6.434 -21.609 -11.25 1 98.69 62 HIS B CA 1
ATOM 1650 C C . HIS B 1 62 ? -6.152 -22.656 -10.18 1 98.69 62 HIS B C 1
ATOM 1652 O O . HIS B 1 62 ? -7.051 -23.047 -9.43 1 98.69 62 HIS B O 1
ATOM 1658 N N . GLN B 1 63 ? -4.988 -23.094 -10.148 1 98.69 63 GLN B N 1
ATOM 1659 C CA . GLN B 1 63 ? -4.602 -24.094 -9.156 1 98.69 63 GLN B CA 1
ATOM 1660 C C . GLN B 1 63 ? -4.777 -23.562 -7.738 1 98.69 63 GLN B C 1
ATOM 1662 O O . GLN B 1 63 ? -5.152 -24.297 -6.832 1 98.69 63 GLN B O 1
ATOM 1667 N N . ALA B 1 64 ? -4.406 -22.281 -7.539 1 98.62 64 ALA B N 1
ATOM 1668 C CA . ALA B 1 64 ? -4.59 -21.672 -6.227 1 98.62 64 ALA B CA 1
ATOM 1669 C C . ALA B 1 64 ? -6.047 -21.75 -5.785 1 98.62 64 ALA B C 1
ATOM 1671 O O . ALA B 1 64 ? -6.332 -21.953 -4.602 1 98.62 64 ALA B O 1
ATOM 1672 N N . PHE B 1 65 ? -6.938 -21.578 -6.711 1 97.81 65 PHE B N 1
ATOM 1673 C CA . PHE B 1 65 ? -8.359 -21.703 -6.438 1 97.81 65 PHE B CA 1
ATOM 1674 C C . PHE B 1 65 ? -8.703 -23.109 -5.98 1 97.81 65 PHE B C 1
ATOM 1676 O O . PHE B 1 65 ? -9.359 -23.297 -4.957 1 97.81 65 PHE B O 1
ATOM 1683 N N . LEU B 1 66 ? -8.203 -24.047 -6.734 1 98.06 66 LEU B N 1
ATOM 1684 C CA . LEU B 1 66 ? -8.484 -25.453 -6.441 1 98.06 66 LEU B CA 1
ATOM 1685 C C . LEU B 1 66 ? -7.863 -25.859 -5.109 1 98.06 66 LEU B C 1
ATOM 1687 O O . LEU B 1 66 ? -8.406 -26.719 -4.402 1 98.06 66 LEU B O 1
ATOM 1691 N N . GLU B 1 67 ? -6.766 -25.219 -4.723 1 98 67 GLU B N 1
ATOM 1692 C CA . GLU B 1 67 ? -6.039 -25.531 -3.494 1 98 67 GLU B CA 1
ATOM 1693 C C . GLU B 1 67 ? -6.625 -24.781 -2.301 1 98 67 GLU B C 1
ATOM 1695 O O . GLU B 1 67 ? -6.203 -24.984 -1.162 1 98 67 GLU B O 1
ATOM 1700 N N . ASN B 1 68 ? -7.547 -23.875 -2.588 1 97.31 68 ASN B N 1
ATOM 1701 C CA . ASN B 1 68 ? -8.164 -23.047 -1.56 1 97.31 68 ASN B CA 1
ATOM 1702 C C . ASN B 1 68 ? -7.125 -22.25 -0.779 1 97.31 68 ASN B C 1
ATOM 1704 O O . ASN B 1 68 ? -7.121 -22.266 0.453 1 97.31 68 ASN B O 1
ATOM 1708 N N . LYS B 1 69 ? -6.219 -21.609 -1.481 1 98.5 69 LYS B N 1
ATOM 1709 C CA . LYS B 1 69 ? -5.297 -20.688 -0.824 1 98.5 69 LYS B CA 1
ATOM 1710 C C . LYS B 1 69 ? -6.047 -19.625 -0.046 1 98.5 69 LYS B C 1
ATOM 1712 O O . LYS B 1 69 ? -7.109 -19.156 -0.478 1 98.5 69 LYS B O 1
ATOM 1717 N N . ASP B 1 70 ? -5.441 -19.25 1.062 1 98.62 70 ASP B N 1
ATOM 1718 C CA . ASP B 1 70 ? -6.137 -18.328 1.96 1 98.62 70 ASP B CA 1
ATOM 1719 C C . ASP B 1 70 ? -5.969 -16.875 1.505 1 98.62 70 ASP B C 1
ATOM 1721 O O . ASP B 1 70 ? -6.781 -16.016 1.849 1 98.62 70 ASP B O 1
ATOM 1725 N N . ALA B 1 71 ? -4.934 -16.547 0.79 1 98.81 71 ALA B N 1
ATOM 1726 C CA . ALA B 1 71 ? -4.672 -15.219 0.22 1 98.81 71 ALA B CA 1
ATOM 1727 C C . ALA B 1 71 ? -3.656 -15.305 -0.915 1 98.81 71 ALA B C 1
ATOM 1729 O O . ALA B 1 71 ? -2.848 -16.234 -0.963 1 98.81 71 ALA B O 1
ATOM 1730 N N . ILE B 1 72 ? -3.73 -14.352 -1.806 1 98.88 72 ILE B N 1
ATOM 1731 C CA . ILE B 1 72 ? -2.805 -14.227 -2.926 1 98.88 72 ILE B CA 1
ATOM 1732 C C . ILE B 1 72 ? -2.125 -12.859 -2.887 1 98.88 72 ILE B C 1
ATOM 1734 O O . ILE B 1 72 ? -2.789 -11.836 -2.73 1 98.88 72 ILE B O 1
ATOM 1738 N N . ILE B 1 73 ? -0.863 -12.852 -2.908 1 98.94 73 ILE B N 1
ATOM 1739 C CA . ILE B 1 73 ? -0.087 -11.641 -3.174 1 98.94 73 ILE B CA 1
ATOM 1740 C C . ILE B 1 73 ? 0.471 -11.695 -4.594 1 98.94 73 ILE B C 1
ATOM 1742 O O . ILE B 1 73 ? 1.005 -12.719 -5.023 1 98.94 73 ILE B O 1
ATOM 1746 N N . ILE B 1 74 ? 0.317 -10.57 -5.324 1 98.88 74 ILE B N 1
ATOM 1747 C CA . ILE B 1 74 ? 0.808 -10.633 -6.695 1 98.88 74 ILE B CA 1
ATOM 1748 C C . ILE B 1 74 ? 1.561 -9.352 -7.039 1 98.88 74 ILE B C 1
ATOM 1750 O O . ILE B 1 74 ? 1.079 -8.25 -6.762 1 98.88 74 ILE B O 1
ATOM 1754 N N . ASN B 1 75 ? 2.73 -9.461 -7.469 1 98.75 75 ASN B N 1
ATOM 1755 C CA . ASN B 1 75 ? 3.467 -8.508 -8.289 1 98.75 75 ASN B CA 1
ATOM 1756 C C . ASN B 1 75 ? 3.592 -9 -9.734 1 98.75 75 ASN B C 1
ATOM 1758 O O . ASN B 1 75 ? 4.461 -9.812 -10.047 1 98.75 75 ASN B O 1
ATOM 1762 N N . ALA B 1 76 ? 2.799 -8.484 -10.602 1 98.31 76 ALA B N 1
ATOM 1763 C CA . ALA B 1 76 ? 2.654 -9.07 -11.938 1 98.31 76 ALA B CA 1
ATOM 1764 C C . ALA B 1 76 ? 3.635 -8.438 -12.922 1 98.31 76 ALA B C 1
ATOM 1766 O O . ALA B 1 76 ? 3.736 -8.867 -14.07 1 98.31 76 ALA B O 1
ATOM 1767 N N . GLY B 1 77 ? 4.387 -7.395 -12.453 1 96.12 77 GLY B N 1
ATOM 1768 C CA . GLY B 1 77 ? 5.215 -6.652 -13.391 1 96.12 77 GLY B CA 1
ATOM 1769 C C . GLY B 1 77 ? 4.418 -5.953 -14.477 1 96.12 77 GLY B C 1
ATOM 1770 O O . GLY B 1 77 ? 3.408 -5.305 -14.188 1 96.12 77 GLY B O 1
ATOM 1771 N N . ALA B 1 78 ? 4.855 -6.086 -15.703 1 95.62 78 ALA B N 1
ATOM 1772 C CA . ALA B 1 78 ? 4.219 -5.371 -16.812 1 95.62 78 ALA B CA 1
ATOM 1773 C C . ALA B 1 78 ? 2.791 -5.863 -17.031 1 95.62 78 ALA B C 1
ATOM 1775 O O . ALA B 1 78 ? 1.934 -5.113 -17.5 1 95.62 78 ALA B O 1
ATOM 1776 N N . TRP B 1 79 ? 2.508 -7.113 -16.656 1 98.19 79 TRP B N 1
ATOM 1777 C CA . TRP B 1 79 ? 1.177 -7.676 -16.844 1 98.19 79 TRP B CA 1
ATOM 1778 C C . TRP B 1 79 ? 0.129 -6.867 -16.094 1 98.19 79 TRP B C 1
ATOM 1780 O O . TRP B 1 79 ? -1.048 -6.867 -16.453 1 98.19 79 TRP B O 1
ATOM 1790 N N . THR B 1 80 ? 0.56 -6.113 -15.055 1 98.25 80 THR B N 1
ATOM 1791 C CA . THR B 1 80 ? -0.322 -5.262 -14.266 1 98.25 80 THR B CA 1
ATOM 1792 C C . THR B 1 80 ? -1.094 -4.301 -15.164 1 98.25 80 THR B C 1
ATOM 1794 O O . THR B 1 80 ? -2.27 -4.023 -14.922 1 98.25 80 THR B O 1
ATOM 1797 N N . HIS B 1 81 ? -0.51 -3.955 -16.234 1 97.75 81 HIS B N 1
ATOM 1798 C CA . HIS B 1 81 ? -1.003 -2.77 -16.938 1 97.75 81 HIS B CA 1
ATOM 1799 C C . HIS B 1 81 ? -1.849 -3.152 -18.141 1 97.75 81 HIS B C 1
ATOM 1801 O O . HIS B 1 81 ? -2.5 -2.295 -18.75 1 97.75 81 HIS B O 1
ATOM 1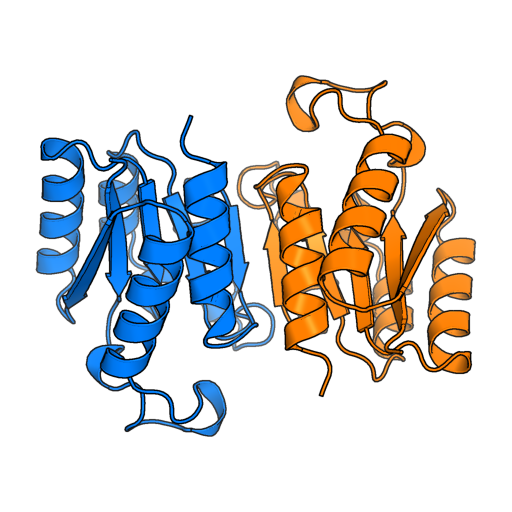807 N N . TYR B 1 82 ? -1.815 -4.527 -18.5 1 97.62 82 TYR B N 1
ATOM 1808 C CA . TYR B 1 82 ? -2.539 -4.781 -19.734 1 97.62 82 TYR B CA 1
ATOM 1809 C C . TYR B 1 82 ? -3.127 -6.188 -19.75 1 97.62 82 TYR B C 1
ATOM 1811 O O . TYR B 1 82 ? -3.895 -6.539 -20.641 1 97.62 82 TYR B O 1
ATOM 1819 N N . SER B 1 83 ? -2.789 -7.102 -18.875 1 98.12 83 SER B N 1
ATOM 1820 C CA . SER B 1 83 ? -3.176 -8.5 -19.016 1 98.12 83 SER B CA 1
ATOM 1821 C C . SER B 1 83 ? -4.574 -8.75 -18.453 1 98.12 83 SER B C 1
ATOM 1823 O O . SER B 1 83 ? -4.727 -9.18 -17.312 1 98.12 83 SER B O 1
ATOM 1825 N N . TYR B 1 84 ? -5.543 -8.594 -19.281 1 98.12 84 TYR B N 1
ATOM 1826 C CA . TYR B 1 84 ? -6.926 -8.875 -18.906 1 98.12 84 TYR B CA 1
ATOM 1827 C C . TYR B 1 84 ? -7.145 -10.367 -18.703 1 98.12 84 TYR B C 1
ATOM 1829 O O . TYR B 1 84 ? -8.039 -10.781 -17.969 1 98.12 84 TYR B O 1
ATOM 1837 N N . GLY B 1 85 ? -6.355 -11.117 -19.406 1 98.12 85 GLY B N 1
ATOM 1838 C CA . GLY B 1 85 ? -6.414 -12.555 -19.188 1 98.12 85 GLY B CA 1
ATOM 1839 C C . GLY B 1 85 ? -6.117 -12.945 -17.75 1 98.12 85 GLY B C 1
ATOM 1840 O O . GLY B 1 85 ? -6.867 -13.711 -17.141 1 98.12 85 GLY B O 1
ATOM 1841 N N . LEU B 1 86 ? -5.098 -12.383 -17.188 1 98.62 86 LEU B N 1
ATOM 1842 C CA . LEU B 1 86 ? -4.746 -12.648 -15.805 1 98.62 86 LEU B CA 1
ATOM 1843 C C . LEU B 1 86 ? -5.766 -12.031 -14.852 1 98.62 86 LEU B C 1
ATOM 1845 O O . LEU B 1 86 ? -6.066 -12.594 -13.797 1 98.62 86 LEU B O 1
ATOM 1849 N N . ARG B 1 87 ? -6.203 -10.875 -15.195 1 98.44 87 ARG B N 1
ATOM 1850 C CA . ARG B 1 87 ? -7.266 -10.266 -14.391 1 98.44 87 ARG B CA 1
ATOM 1851 C C . ARG B 1 87 ? -8.445 -11.219 -14.227 1 98.44 87 ARG B C 1
ATOM 1853 O O . ARG B 1 87 ? -8.938 -11.414 -13.117 1 98.44 87 ARG B O 1
ATOM 1860 N N . ASP B 1 88 ? -8.922 -11.789 -15.32 1 98.38 88 ASP B N 1
ATOM 1861 C CA . ASP B 1 88 ? -10.062 -12.703 -15.305 1 98.38 88 ASP B CA 1
ATOM 1862 C C . ASP B 1 88 ? -9.758 -13.945 -14.469 1 98.38 88 ASP B C 1
ATOM 1864 O O . ASP B 1 88 ? -10.625 -14.453 -13.758 1 98.38 88 ASP B O 1
ATOM 1868 N N . ALA B 1 89 ? -8.57 -14.438 -14.57 1 98.62 89 ALA B N 1
ATOM 1869 C CA . ALA B 1 89 ? -8.164 -15.578 -13.75 1 98.62 89 ALA B CA 1
ATOM 1870 C C . ALA B 1 89 ? -8.219 -15.227 -12.266 1 98.62 89 ALA B C 1
ATOM 1872 O O . ALA B 1 89 ? -8.742 -16 -11.461 1 98.62 89 ALA B O 1
ATOM 1873 N N . LEU B 1 90 ? -7.668 -14.086 -11.906 1 98.62 90 LEU B N 1
ATOM 1874 C CA . LEU B 1 90 ? -7.664 -13.633 -10.523 1 98.62 90 LEU B CA 1
ATOM 1875 C C . LEU B 1 90 ? -9.086 -13.469 -10 1 98.62 90 LEU B C 1
ATOM 1877 O O . LEU B 1 90 ? -9.359 -13.75 -8.828 1 98.62 90 LEU B O 1
ATOM 1881 N N . ALA B 1 91 ? -9.984 -13.109 -10.867 1 97.94 91 ALA B N 1
ATOM 1882 C CA . ALA B 1 91 ? -11.359 -12.82 -10.477 1 97.94 91 ALA B CA 1
ATOM 1883 C C . ALA B 1 91 ? -12.102 -14.102 -10.102 1 97.94 91 ALA B C 1
ATOM 1885 O O . ALA B 1 91 ? -13.172 -14.047 -9.492 1 97.94 91 ALA B O 1
ATOM 1886 N N . ILE B 1 92 ? -11.531 -15.219 -10.469 1 97.25 92 ILE B N 1
ATOM 1887 C CA . ILE B 1 92 ? -12.125 -16.5 -10.109 1 97.25 92 ILE B CA 1
ATOM 1888 C C . ILE B 1 92 ? -11.914 -16.781 -8.625 1 97.25 92 ILE B C 1
ATOM 1890 O O . ILE B 1 92 ? -12.695 -17.5 -8.008 1 97.25 92 ILE B O 1
ATOM 1894 N N . LEU B 1 93 ? -10.922 -16.203 -8.047 1 97.62 93 LEU B N 1
ATOM 1895 C CA . LEU B 1 93 ? -10.523 -16.469 -6.668 1 97.62 93 LEU B CA 1
ATOM 1896 C C . LEU B 1 93 ? -11.547 -15.891 -5.691 1 97.62 93 LEU B C 1
ATOM 1898 O O . LEU B 1 93 ? -12.156 -14.859 -5.961 1 97.62 93 LEU B O 1
ATOM 1902 N N . THR B 1 94 ? -11.656 -16.594 -4.609 1 95.94 94 THR B N 1
ATOM 1903 C CA . THR B 1 94 ? -12.5 -16.109 -3.523 1 95.94 94 THR B CA 1
ATOM 1904 C C . THR B 1 94 ? -11.656 -15.523 -2.396 1 95.94 94 THR B C 1
ATOM 1906 O O . THR B 1 94 ? -12.164 -14.781 -1.553 1 95.94 94 THR B O 1
ATOM 1909 N N . ALA B 1 95 ? -10.414 -15.891 -2.385 1 97.69 95 ALA B N 1
ATOM 1910 C CA . ALA B 1 95 ? -9.469 -15.383 -1.404 1 97.69 95 ALA B CA 1
ATOM 1911 C C . ALA B 1 95 ? -9.094 -13.93 -1.703 1 97.69 95 ALA B C 1
ATOM 1913 O O . ALA B 1 95 ? -9.141 -13.492 -2.857 1 97.69 95 ALA B O 1
ATOM 1914 N N . PRO B 1 96 ? -8.742 -13.141 -0.667 1 98.56 96 PRO B N 1
ATOM 1915 C CA . PRO B 1 96 ? -8.281 -11.773 -0.925 1 98.56 96 PRO B CA 1
ATOM 1916 C C . PRO B 1 96 ? -7.023 -11.727 -1.786 1 98.56 96 PRO B C 1
ATOM 1918 O O . PRO B 1 96 ? -6.133 -12.562 -1.628 1 98.56 96 PRO B O 1
ATOM 1921 N N . ILE B 1 97 ? -7.02 -10.766 -2.701 1 98.81 97 ILE B N 1
ATOM 1922 C CA . ILE B 1 97 ? -5.879 -10.5 -3.572 1 98.81 97 ILE B CA 1
ATOM 1923 C C . ILE B 1 97 ? -5.195 -9.203 -3.146 1 98.81 97 ILE B C 1
ATOM 1925 O O . ILE B 1 97 ? -5.832 -8.148 -3.078 1 98.81 97 ILE B O 1
ATOM 1929 N N . ILE B 1 98 ? -3.922 -9.273 -2.818 1 98.88 98 ILE B N 1
ATOM 1930 C CA . ILE B 1 98 ? -3.104 -8.109 -2.506 1 98.88 98 ILE B CA 1
ATOM 1931 C C . ILE B 1 98 ? -2.168 -7.805 -3.674 1 98.88 98 ILE B C 1
ATOM 1933 O O . ILE B 1 98 ? -1.289 -8.609 -3.998 1 98.88 98 ILE B O 1
ATOM 1937 N N . GLU B 1 99 ? -2.395 -6.668 -4.312 1 98.88 99 GLU B N 1
ATOM 1938 C CA . GLU B 1 99 ? -1.507 -6.25 -5.395 1 98.88 99 GLU B CA 1
ATOM 1939 C C . GLU B 1 99 ? -0.344 -5.418 -4.859 1 98.88 99 GLU B C 1
ATOM 1941 O O . GLU B 1 99 ? -0.551 -4.461 -4.105 1 98.88 99 GLU B O 1
ATOM 1946 N N . ILE B 1 100 ? 0.913 -5.766 -5.289 1 98.81 100 ILE B N 1
ATOM 1947 C CA . ILE B 1 100 ? 2.057 -5 -4.809 1 98.81 100 ILE B CA 1
ATOM 1948 C C . ILE B 1 100 ? 2.977 -4.656 -5.977 1 98.81 100 ILE B C 1
ATOM 1950 O O . ILE B 1 100 ? 2.982 -5.348 -6.996 1 98.81 100 ILE B O 1
ATOM 1954 N N . HIS B 1 101 ? 3.707 -3.576 -5.852 1 97.81 101 HIS B N 1
ATOM 1955 C CA . HIS B 1 101 ? 4.758 -3.139 -6.766 1 97.81 101 HIS B CA 1
ATOM 1956 C C . HIS B 1 101 ? 5.934 -2.539 -6.004 1 97.81 101 HIS B C 1
ATOM 1958 O O . HIS B 1 101 ? 5.742 -1.804 -5.031 1 97.81 101 HIS B O 1
ATOM 1964 N N . MET B 1 102 ? 7.137 -2.822 -6.465 1 95.44 102 MET B N 1
ATOM 1965 C CA . MET B 1 102 ? 8.312 -2.258 -5.812 1 95.44 102 MET B CA 1
ATOM 1966 C C . MET B 1 102 ? 8.422 -0.761 -6.086 1 95.44 102 MET B C 1
ATOM 1968 O O . MET B 1 102 ? 8.766 0.015 -5.191 1 95.44 102 MET B O 1
ATOM 1972 N N . SER B 1 103 ? 8.148 -0.354 -7.297 1 94.56 103 SER B N 1
ATOM 1973 C CA . SER B 1 103 ? 8.164 1.061 -7.652 1 94.56 103 SER B CA 1
ATOM 1974 C C . SER B 1 103 ? 6.785 1.691 -7.465 1 94.56 103 SER B C 1
ATOM 1976 O O . SER B 1 103 ? 5.773 0.989 -7.445 1 94.56 103 SER B O 1
ATOM 1978 N N . ASN B 1 104 ? 6.766 2.953 -7.238 1 96 104 ASN B N 1
ATOM 1979 C CA . ASN B 1 104 ? 5.516 3.703 -7.309 1 96 104 ASN B CA 1
ATOM 1980 C C . ASN B 1 104 ? 5.027 3.852 -8.75 1 96 104 ASN B C 1
ATOM 1982 O O . ASN B 1 104 ? 5.516 4.711 -9.484 1 96 104 ASN B O 1
ATOM 1986 N N . ILE B 1 105 ? 4.09 3.113 -9.117 1 94.06 105 ILE B N 1
ATOM 1987 C CA . ILE B 1 105 ? 3.666 3.053 -10.508 1 94.06 105 ILE B CA 1
ATOM 1988 C C . ILE B 1 105 ? 3.098 4.406 -10.938 1 94.06 105 ILE B C 1
ATOM 1990 O O . ILE B 1 105 ? 3.119 4.75 -12.117 1 94.06 105 ILE B O 1
ATOM 1994 N N . HIS B 1 106 ? 2.654 5.227 -10.039 1 93.88 106 HIS B N 1
ATOM 1995 C CA . HIS B 1 106 ? 2.053 6.523 -10.336 1 93.88 106 HIS B CA 1
ATOM 1996 C C . HIS B 1 106 ? 3.121 7.574 -10.609 1 93.88 106 HIS B C 1
ATOM 1998 O O . HIS B 1 106 ? 2.816 8.656 -11.117 1 93.88 106 HIS B O 1
ATOM 2004 N N . ALA B 1 107 ? 4.312 7.312 -10.281 1 92.25 107 ALA B N 1
ATOM 2005 C CA . ALA B 1 107 ? 5.43 8.219 -10.539 1 92.25 107 ALA B CA 1
ATOM 2006 C C . ALA B 1 107 ? 6.23 7.773 -11.758 1 92.25 107 ALA B C 1
ATOM 2008 O O . ALA B 1 107 ? 7.316 8.289 -12.023 1 92.25 107 ALA B O 1
ATOM 2009 N N . ARG B 1 108 ? 5.734 6.742 -12.5 1 93.06 108 ARG B N 1
ATOM 2010 C CA . ARG B 1 108 ? 6.363 6.184 -13.695 1 93.06 108 ARG B CA 1
ATOM 2011 C C . ARG B 1 108 ? 5.715 6.734 -14.961 1 93.06 108 ARG B C 1
ATOM 2013 O O . ARG B 1 108 ? 5.082 7.793 -14.938 1 93.06 108 ARG B O 1
ATOM 2020 N N . GLU B 1 109 ? 6.078 6.098 -16.078 1 93.69 109 GLU B N 1
ATOM 2021 C CA . GLU B 1 109 ? 5.461 6.516 -17.344 1 93.69 109 GLU B CA 1
ATOM 2022 C C . GLU B 1 109 ? 3.947 6.348 -17.297 1 93.69 109 GLU B C 1
ATOM 2024 O O . GLU B 1 109 ? 3.436 5.449 -16.625 1 93.69 109 GLU B O 1
ATOM 2029 N N . GLU B 1 110 ? 3.223 7.059 -18.094 1 92.19 110 GLU B N 1
ATOM 2030 C CA . GLU B 1 110 ? 1.768 7.168 -18.047 1 92.19 110 GLU B CA 1
ATOM 2031 C C . GLU B 1 110 ? 1.106 5.801 -18.219 1 92.19 110 GLU B C 1
ATOM 2033 O O . GLU B 1 110 ? 0.111 5.5 -17.562 1 92.19 110 GLU B O 1
ATOM 2038 N N . PHE B 1 111 ? 1.589 5.02 -19.125 1 89.94 111 PHE B N 1
ATOM 2039 C CA . PHE B 1 111 ? 0.939 3.744 -19.391 1 89.94 111 PHE B CA 1
ATOM 2040 C C . PHE B 1 111 ? 1.027 2.82 -18.188 1 89.94 111 PHE B C 1
ATOM 2042 O O . PHE B 1 111 ? 0.289 1.837 -18.094 1 89.94 111 PHE B O 1
ATOM 2049 N N . ARG B 1 112 ? 1.836 3.127 -17.141 1 92.75 112 ARG B N 1
ATOM 2050 C CA . ARG B 1 112 ? 2.012 2.301 -15.953 1 92.75 112 ARG B CA 1
ATOM 2051 C C . ARG B 1 112 ? 1.059 2.73 -14.844 1 92.75 112 ARG B C 1
ATOM 2053 O O . ARG B 1 112 ? 0.912 2.031 -13.844 1 92.75 112 ARG B O 1
ATOM 2060 N N . HIS B 1 113 ? 0.374 3.797 -15.07 1 93.06 113 HIS B N 1
ATOM 2061 C CA . HIS B 1 113 ? -0.439 4.383 -14.008 1 93.06 113 HIS B CA 1
ATOM 2062 C C . HIS B 1 113 ? -1.692 3.553 -13.75 1 93.06 113 HIS B C 1
ATOM 2064 O O . HIS B 1 113 ? -2.297 3.648 -12.68 1 93.06 113 HIS B O 1
ATOM 2070 N N . HIS B 1 114 ? -1.999 2.771 -14.75 1 93.81 114 HIS B N 1
ATOM 2071 C CA . HIS B 1 114 ? -3.248 2.023 -14.648 1 93.81 114 HIS B CA 1
ATOM 2072 C C . HIS B 1 114 ? -2.984 0.541 -14.406 1 93.81 114 HIS B C 1
ATOM 2074 O O . HIS B 1 114 ? -2.258 -0.097 -15.172 1 93.81 114 HIS B O 1
ATOM 2080 N N . SER B 1 115 ? -3.521 0.044 -13.352 1 96.81 115 SER B N 1
ATOM 2081 C CA . SER B 1 115 ? -3.547 -1.391 -13.086 1 96.81 115 SER B CA 1
ATOM 2082 C C . SER B 1 115 ? -4.887 -2.002 -13.484 1 96.81 115 SER B C 1
ATOM 2084 O O . SER B 1 115 ? -5.938 -1.583 -12.992 1 96.81 115 SER B O 1
ATOM 2086 N N . VAL B 1 116 ? -4.883 -3.072 -14.258 1 97.06 116 VAL B N 1
ATOM 2087 C CA . VAL B 1 116 ? -6.113 -3.746 -14.664 1 97.06 116 VAL B CA 1
ATOM 2088 C C . VAL B 1 116 ? -6.598 -4.656 -13.539 1 97.06 116 VAL B C 1
ATOM 2090 O O . VAL B 1 116 ? -7.73 -5.141 -13.57 1 97.06 116 VAL B O 1
ATOM 2093 N N . PHE B 1 117 ? -5.754 -4.879 -12.445 1 97.31 117 PHE B N 1
ATOM 2094 C CA . PHE B 1 117 ? -6.078 -5.742 -11.32 1 97.31 117 PHE B CA 1
ATOM 2095 C C . PHE B 1 117 ? -6.695 -4.945 -10.18 1 97.31 117 PHE B C 1
ATOM 2097 O O . PHE B 1 117 ? -7.367 -5.508 -9.312 1 97.31 117 PHE B O 1
ATOM 2104 N N . ALA B 1 118 ? -6.414 -3.645 -10.164 1 96.31 118 ALA B N 1
ATOM 2105 C CA . ALA B 1 118 ? -6.609 -2.814 -8.977 1 96.31 118 ALA B CA 1
ATOM 2106 C C . ALA B 1 118 ? -8.055 -2.889 -8.492 1 96.31 118 ALA B C 1
ATOM 2108 O O . ALA B 1 118 ? -8.305 -2.947 -7.281 1 96.31 118 ALA B O 1
ATOM 2109 N N . GLU B 1 119 ? -8.992 -2.994 -9.367 1 95.94 119 GLU B N 1
ATOM 2110 C CA . GLU B 1 119 ? -10.406 -2.967 -9.016 1 95.94 119 GLU B CA 1
ATOM 2111 C C . GLU B 1 119 ? -10.82 -4.242 -8.289 1 95.94 119 GLU B C 1
ATOM 2113 O O . GLU B 1 119 ? -11.688 -4.207 -7.41 1 95.94 119 GLU B O 1
ATOM 2118 N N . ILE B 1 120 ? -10.266 -5.328 -8.594 1 96.94 120 ILE B N 1
ATOM 2119 C CA . ILE B 1 120 ? -10.719 -6.594 -8.023 1 96.94 120 ILE B CA 1
ATOM 2120 C C . ILE B 1 120 ? -9.82 -6.992 -6.863 1 96.94 120 ILE B C 1
ATOM 2122 O O . ILE B 1 120 ? -10.086 -7.977 -6.168 1 96.94 120 ILE B O 1
ATOM 2126 N N . ALA B 1 121 ? -8.703 -6.305 -6.668 1 98.19 121 ALA B N 1
ATOM 2127 C CA . ALA B 1 121 ? -7.836 -6.559 -5.52 1 98.19 121 ALA B CA 1
ATOM 2128 C C . ALA B 1 121 ? -8.461 -6.023 -4.234 1 98.19 121 ALA B C 1
ATOM 2130 O O . ALA B 1 121 ? -9.219 -5.051 -4.258 1 98.19 121 ALA B O 1
ATOM 2131 N N . LYS B 1 122 ? -8.156 -6.699 -3.141 1 97.5 122 LYS B N 1
ATOM 2132 C CA . LYS B 1 122 ? -8.523 -6.16 -1.836 1 97.5 122 LYS B CA 1
ATOM 2133 C C . LYS B 1 122 ? -7.914 -4.777 -1.618 1 97.5 122 LYS B C 1
ATOM 2135 O O . LYS B 1 122 ? -8.555 -3.889 -1.06 1 97.5 122 LYS B O 1
ATOM 2140 N N . GLY B 1 123 ? -6.699 -4.664 -2.047 1 98.06 123 GLY B N 1
ATOM 2141 C CA . GLY B 1 123 ? -5.926 -3.439 -1.93 1 98.06 123 GLY B CA 1
ATOM 2142 C C . GLY B 1 123 ? -4.637 -3.469 -2.73 1 98.06 123 GLY B C 1
ATOM 2143 O O . GLY B 1 123 ? -4.32 -4.473 -3.369 1 98.06 123 GLY B O 1
ATOM 2144 N N . GLN B 1 124 ? -3.953 -2.336 -2.717 1 98.5 124 GLN B N 1
ATOM 2145 C CA . GLN B 1 124 ? -2.721 -2.156 -3.477 1 98.5 124 GLN B CA 1
ATOM 2146 C C . GLN B 1 124 ? -1.641 -1.493 -2.627 1 98.5 124 GLN B C 1
ATOM 2148 O O . GLN B 1 124 ? -1.933 -0.594 -1.834 1 98.5 124 GLN B O 1
ATOM 2153 N N . ILE B 1 125 ? -0.419 -1.947 -2.725 1 98.75 125 ILE B N 1
ATOM 2154 C CA . ILE B 1 125 ? 0.77 -1.371 -2.105 1 98.75 125 ILE B CA 1
ATOM 2155 C C . ILE B 1 125 ? 1.849 -1.155 -3.164 1 98.75 125 ILE B C 1
ATOM 2157 O O . ILE B 1 1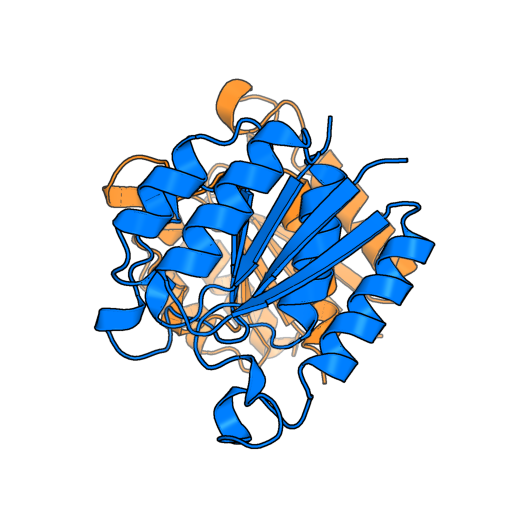25 ? 2.252 -2.098 -3.85 1 98.75 125 ILE B O 1
ATOM 2161 N N . CYS B 1 126 ? 2.344 0.09 -3.281 1 98.12 126 CYS B N 1
ATOM 2162 C CA . CYS B 1 126 ? 3.369 0.323 -4.293 1 98.12 126 CYS B CA 1
ATOM 2163 C C . CYS B 1 126 ? 4.359 1.384 -3.83 1 98.12 126 CYS B C 1
ATOM 2165 O O . CYS B 1 126 ? 4.004 2.279 -3.062 1 98.12 126 CYS B O 1
ATOM 2167 N N . GLY B 1 127 ? 5.688 1.2 -4.262 1 97.06 127 GLY B N 1
ATOM 2168 C CA . GLY B 1 127 ? 6.645 2.293 -4.164 1 97.06 127 GLY B CA 1
ATOM 2169 C C . GLY B 1 127 ? 7.648 2.109 -3.047 1 97.06 127 GLY B C 1
ATOM 2170 O O . GLY B 1 127 ? 8.461 2.998 -2.785 1 97.06 127 GLY B O 1
ATOM 2171 N N . PHE B 1 128 ? 7.695 0.977 -2.438 1 96.88 128 PHE B N 1
ATOM 2172 C CA . PHE B 1 128 ? 8.508 0.847 -1.233 1 96.88 128 PHE B CA 1
ATOM 2173 C C . PHE B 1 128 ? 9.594 -0.202 -1.426 1 96.88 128 PHE B C 1
ATOM 2175 O O . PHE B 1 128 ? 10.094 -0.775 -0.453 1 96.88 128 PHE B O 1
ATOM 2182 N N . GLY B 1 129 ? 9.938 -0.545 -2.709 1 94.69 129 GLY B N 1
ATOM 2183 C CA . GLY B 1 129 ? 10.953 -1.553 -2.967 1 94.69 129 GLY B CA 1
ATOM 2184 C C . GLY B 1 129 ? 10.617 -2.906 -2.373 1 94.69 129 GLY B C 1
ATOM 2185 O O . GLY B 1 129 ? 9.469 -3.359 -2.455 1 94.69 129 GLY B O 1
ATOM 2186 N N . VAL B 1 130 ? 11.57 -3.527 -1.787 1 95.75 130 VAL B N 1
ATOM 2187 C CA . VAL B 1 130 ? 11.398 -4.859 -1.215 1 95.75 130 VAL B CA 1
ATOM 2188 C C . VAL B 1 130 ? 10.391 -4.801 -0.073 1 95.75 130 VAL B C 1
ATOM 2190 O O . VAL B 1 130 ? 9.641 -5.754 0.149 1 95.75 130 VAL B O 1
ATOM 2193 N N . GLU B 1 131 ? 10.297 -3.656 0.588 1 97 131 GLU B N 1
ATOM 2194 C CA . GLU B 1 131 ? 9.359 -3.492 1.691 1 97 131 GLU B CA 1
ATOM 2195 C C . GLU B 1 131 ? 7.918 -3.689 1.222 1 97 131 GLU B C 1
ATOM 2197 O O . GLU B 1 131 ? 7.059 -4.113 1.999 1 97 131 GLU B O 1
ATOM 2202 N N . SER B 1 132 ? 7.645 -3.398 -0.027 1 98.44 132 SER B N 1
ATOM 2203 C CA . SER B 1 132 ? 6.312 -3.633 -0.568 1 98.44 132 SER B CA 1
ATOM 2204 C C . SER B 1 132 ? 5.895 -5.09 -0.402 1 98.44 132 SER B C 1
ATOM 2206 O O . SER B 1 132 ? 4.723 -5.383 -0.155 1 98.44 132 SER B O 1
ATOM 2208 N N . TYR B 1 133 ? 6.852 -6.035 -0.504 1 98.62 133 TYR B N 1
ATOM 2209 C CA . TYR B 1 133 ? 6.57 -7.457 -0.34 1 98.62 133 TYR B CA 1
ATOM 2210 C C . TYR B 1 133 ? 6.238 -7.781 1.11 1 98.62 133 TYR B C 1
ATOM 2212 O O . TYR B 1 133 ? 5.285 -8.516 1.386 1 98.62 133 TYR B O 1
ATOM 2220 N N . LEU B 1 134 ? 6.996 -7.234 1.951 1 98.69 134 LEU B N 1
ATOM 2221 C CA . LEU B 1 134 ? 6.805 -7.508 3.371 1 98.69 134 LEU B CA 1
ATOM 2222 C C . LEU B 1 134 ? 5.496 -6.895 3.869 1 98.69 134 LEU B C 1
ATOM 2224 O O . LEU B 1 134 ? 4.75 -7.535 4.609 1 98.69 134 LEU B O 1
ATOM 2228 N N . LEU B 1 135 ? 5.246 -5.68 3.473 1 98.81 135 LEU B N 1
ATOM 2229 C CA . LEU B 1 135 ? 3.971 -5.043 3.777 1 98.81 135 LEU B CA 1
ATOM 2230 C C . LEU B 1 135 ? 2.811 -5.844 3.195 1 98.81 135 LEU B C 1
ATOM 2232 O O . LEU B 1 135 ? 1.777 -6.012 3.848 1 98.81 135 LEU B O 1
ATOM 2236 N N . GLY B 1 136 ? 3.02 -6.285 1.952 1 98.88 136 GLY B N 1
ATOM 2237 C CA . GLY B 1 136 ? 1.997 -7.098 1.311 1 98.88 136 GLY B CA 1
ATOM 2238 C C . GLY B 1 136 ? 1.66 -8.359 2.088 1 98.88 136 GLY B C 1
ATOM 2239 O O . GLY B 1 136 ? 0.49 -8.734 2.193 1 98.88 136 GLY B O 1
ATOM 2240 N N . LEU B 1 137 ? 2.648 -9 2.594 1 98.81 137 LEU B N 1
ATOM 2241 C CA . LEU B 1 137 ? 2.414 -10.203 3.387 1 98.81 137 LEU B CA 1
ATOM 2242 C C . LEU B 1 137 ? 1.643 -9.875 4.66 1 98.81 137 LEU B C 1
ATOM 2244 O O . LEU B 1 137 ? 0.709 -10.594 5.027 1 98.81 137 LEU B O 1
ATOM 2248 N N . ARG B 1 138 ? 1.983 -8.82 5.344 1 98.75 138 ARG B N 1
ATOM 2249 C CA . ARG B 1 138 ? 1.254 -8.398 6.535 1 98.75 138 ARG B CA 1
ATOM 2250 C C . ARG B 1 138 ? -0.194 -8.062 6.199 1 98.75 138 ARG B C 1
ATOM 2252 O O . ARG B 1 138 ? -1.107 -8.406 6.953 1 98.75 138 ARG B O 1
ATOM 2259 N N . ALA B 1 139 ? -0.372 -7.375 5.098 1 98.81 139 ALA B N 1
ATOM 2260 C CA . ALA B 1 139 ? -1.724 -7.055 4.645 1 98.81 139 ALA B CA 1
ATOM 2261 C C . ALA B 1 139 ? -2.531 -8.328 4.391 1 98.81 139 ALA B C 1
ATOM 2263 O O . ALA B 1 139 ? -3.705 -8.406 4.762 1 98.81 139 ALA B O 1
ATOM 2264 N N . ALA B 1 140 ? -1.876 -9.281 3.717 1 98.69 140 ALA B N 1
ATOM 2265 C CA . ALA B 1 140 ? -2.535 -10.555 3.422 1 98.69 140 ALA B CA 1
ATOM 2266 C C . ALA B 1 140 ? -2.969 -11.258 4.707 1 98.69 140 ALA B C 1
ATOM 2268 O O . ALA B 1 140 ? -4.102 -11.727 4.809 1 98.69 140 ALA B O 1
ATOM 2269 N N . VAL B 1 141 ? -2.09 -11.336 5.66 1 98.5 141 VAL B N 1
ATOM 2270 C CA . VAL B 1 141 ? -2.383 -12 6.926 1 98.5 141 VAL B CA 1
ATOM 2271 C C . VAL B 1 141 ? -3.555 -11.297 7.613 1 98.5 141 VAL B C 1
ATOM 2273 O O . VAL B 1 141 ? -4.461 -11.961 8.133 1 98.5 141 VAL B O 1
ATOM 2276 N N . ALA B 1 142 ? -3.535 -9.961 7.566 1 97.25 142 ALA B N 1
ATOM 2277 C CA . ALA B 1 142 ? -4.605 -9.195 8.195 1 97.25 142 ALA B CA 1
ATOM 2278 C C . ALA B 1 142 ? -5.934 -9.414 7.48 1 97.25 142 ALA B C 1
ATOM 2280 O O . ALA B 1 142 ? -7 -9.336 8.094 1 97.25 142 ALA B O 1
ATOM 2281 N N . ALA B 1 143 ? -5.871 -9.711 6.254 1 96.62 143 ALA B N 1
ATOM 2282 C CA . ALA B 1 143 ? -7.07 -9.828 5.43 1 96.62 143 ALA B CA 1
ATOM 2283 C C . ALA B 1 143 ? -7.691 -11.211 5.547 1 96.62 143 ALA B C 1
ATOM 2285 O O . ALA B 1 143 ? -8.852 -11.422 5.172 1 96.62 143 ALA B O 1
ATOM 2286 N N . ILE B 1 144 ? -6.809 -12.148 5.969 1 94.44 144 ILE B N 1
ATOM 2287 C CA . ILE B 1 144 ? -7.285 -13.523 6.098 1 94.44 144 ILE B CA 1
ATOM 2288 C C . ILE B 1 144 ? -8.242 -13.625 7.281 1 94.44 144 ILE B C 1
ATOM 2290 O O . ILE B 1 144 ? -7.93 -13.18 8.383 1 94.44 144 ILE B O 1
ATOM 2294 N N . LYS B 1 145 ? -9.477 -13.773 7.145 1 74.88 145 LYS B N 1
ATOM 2295 C CA . LYS B 1 145 ? -10.523 -13.984 8.141 1 74.88 145 LYS B CA 1
ATOM 2296 C C . LYS B 1 145 ? -10.359 -15.336 8.836 1 74.88 145 LYS B C 1
ATOM 2298 O O . LYS B 1 145 ? -9.969 -16.312 8.203 1 74.88 145 LYS B O 1
#

Solvent-accessible surface area (backbone atoms only — not comparable to full-atom values): 14996 Å² total; per-residue (Å²): 122,56,38,33,39,36,41,39,20,45,69,42,86,42,39,44,76,45,67,48,85,74,66,32,68,56,32,49,67,55,52,52,48,51,49,49,54,50,26,56,75,70,63,37,45,71,46,80,46,75,47,74,44,70,68,59,49,36,51,50,47,51,49,38,51,76,67,60,43,47,25,38,37,36,33,40,54,72,46,34,44,67,40,60,70,51,35,56,43,58,66,69,43,85,42,52,32,36,37,34,33,40,50,33,42,56,59,51,62,74,78,49,55,45,54,70,46,48,50,78,26,47,22,42,32,26,21,50,38,72,53,20,56,54,48,43,52,53,51,42,58,69,65,47,126,122,56,38,33,38,38,40,36,20,45,69,42,86,43,39,44,76,46,66,49,85,73,64,33,70,56,33,49,68,56,51,51,49,51,49,48,53,50,25,55,75,70,62,35,46,70,47,79,48,74,46,76,44,69,69,58,50,37,51,51,46,51,47,39,50,77,68,60,42,48,22,37,39,36,32,39,53,69,47,35,44,69,41,59,70,48,35,55,42,58,66,70,44,85,42,54,31,36,37,34,33,41,50,34,42,55,58,50,61,75,77,49,54,46,53,70,45,47,50,79,26,47,22,43,31,26,22,51,39,72,52,20,56,54,48,44,51,54,50,42,60,70,66,45,125

Foldseek 3Di:
DAEEEEEEAAPLQCALVDDCVAQHNDHPVNLVVVLQVLCVVLVYHYDYDYDNDPVVLLVVLVVCQVVVHQEYEYDHPPCQQPVVVSLVSNLSHPHAYEYEEQQDQCVDDPSSNHGPNQVSHPHYYYHNHSVRSVVSSVVSSVRRD/DAEEEEEEAAPLQCALVDDCPAQNNDHPVNLVVVLQVLCVVLVYHYHYDYDNDPVVLLVVLVVCQVVVHQEYEYDHPPCQQPVVVSLVSNLVHPHAYEYEEQQDQCVDDPSSNHGPNQVSHPHYYYHNHSVRSVVSSVVSSVRRD

Organism: NCBI:txid1402861

Secondary structure (DSSP, 8-state):
--EEEEEE-TTGGGTTTS-HHHH-S--HHHHHHHHHHHHHHHT-EEEEEE-S-HHHHHHHHHHHHHTT-SEEEEE-GGGGGT-HHHHHHHTT--S-EEEEESS-GGGS-GGGS--SSTTTSSEEEESSTTHHHHHHHHHHHHH--/--EEEEEE-TTGGGTTTS-HHHH-S--HHHHHHHHHHHHHHTT-EEEEEE-S-HHHHHHHHHHHHHTT-SEEEEE-GGGGGT-HHHHHHHTT--S-EEEEESS-GGGS-GGGS--SSTTTSSEEEESSTTHHHHHHHHHHHHH--

Radius of gyration: 18.38 Å; Cα contacts (8 Å, |Δi|>4): 596; chains: 2; bounding box: 42×52×40 Å

Nearest PDB structures (foldseek):
  6cv6-assembly3_G  TM=9.789E-01  e=2.315E-23  Paraburkholderia phymatum STM815
  2uyg-assembly1_D  TM=9.742E-01  e=1.141E-14  Thermus thermophilus HB8
  6hsb-assembly1_A  TM=9.402E-01  e=7.075E-15  Acidithiobacillus caldus SM-1
  6smf-assembly1_A  TM=9.516E-01  e=3.151E-14  Zymomonas mobilis subsp. mobilis ZM4 = ATCC 31821
  4rhc-assembly1_L  TM=9.313E-01  e=1.286E-14  Acinetobacter baumannii ATCC 17978

InterPro domains:
  IPR001874 Dehydroquinase, class II [MF_00169] (1-145)
  IPR001874 Dehydroquinase, class II [PF01220] (3-140)
  IPR001874 Dehydroquinase, class II [PIRSF001399] (1-143)
  IPR001874 Dehydroquinase, class II [PTHR21272] (1-144)
  IPR001874 Dehydroquinase, class II [TIGR01088] (3-142)
  IPR001874 Dehydroquinase, class II [cd00466] (3-142)
  IPR036441 Dehydroquinase, class II superfamily [G3DSA:3.40.50.9100] (1-145)
  IPR036441 Dehydroquinase, class II superfamily [SSF52304] (3-143)